Protein AF-0000000076551534 (afdb_homodimer)

Secondary structure (DSSP, 8-state):
-EEEEEEEETTTTEE-TT-EEEEEEEETTEEEEEEEEE--TTSEE---S-TTS---SEEEEEEE-HHHHHHHTT---S-S-EEEEEEE--TTSEEE--EEEETTEEEEE-B-/-EEEEEEEETTTTEE-TT-EEEEEEEETTEEEEEEEEE--TTSEE---S-TTS---SEEEEEEE-HHHHHHHTT---S-S-EEEEEEE--TTSEEE--EEEETTEEEEE-B-

pLDDT: mean 95.03, std 5.19, range [73.25, 98.88]

Organism: NCBI:txid570835

InterPro domains:
  IPR000895 Transthyretin/hydroxyisourate hydrolase [PR00189] (2-22)
  IPR000895 Transthyretin/hydroxyisourate hydrolase [PR00189] (61-90)
  IPR014306 Hydroxyisourate hydrolase [TIGR02962] (3-112)
  IPR014306 Hydroxyisourate hydrolase [cd05822] (2-112)
  IPR023416 Transthyretin/hydroxyisourate hydrolase domain [PF00576] (3-111)
  IPR023416 Transthyretin/hydroxyisourate hydrolase domain [PTHR10395] (3-112)
  IPR023418 Transthyretin, thyroxine binding site [PS00768] (6-21)
  IPR036817 Transthyretin/hydroxyisourate hydrolase domain superfamily [G3DSA:2.60.40.180] (1-112)
  IPR036817 Transthyretin/hydroxyisourate hydrolase domain superfamily [SSF49472] (3-112)

Solvent-accessible surface area (backbone atoms only — not comparable to full-atom values): 11538 Å² total; per-residue (Å²): 98,45,36,27,36,38,33,34,29,62,80,78,71,40,49,41,55,64,31,44,36,34,34,29,36,58,53,97,91,35,80,40,82,76,35,72,51,54,20,36,89,73,4,34,38,78,65,50,53,48,92,88,50,75,79,61,66,42,45,33,35,41,39,37,40,43,35,64,46,27,51,76,66,78,43,79,49,39,32,64,37,47,55,52,43,36,56,39,76,58,57,78,45,59,45,25,51,36,37,43,34,48,52,52,32,39,35,37,37,69,44,129,99,46,35,29,36,36,32,34,28,63,80,79,69,40,50,39,55,64,32,46,37,35,34,27,36,58,53,96,92,38,79,38,80,75,33,73,50,55,20,36,89,74,5,34,37,77,66,50,53,48,91,86,50,77,80,60,65,40,45,34,34,42,38,35,41,43,36,64,46,28,50,76,65,77,43,78,50,40,31,65,38,48,57,52,45,34,56,39,76,59,57,81,44,58,45,25,50,34,35,43,33,49,50,53,31,40,36,39,36,70,43,128

Structure (mmCIF, N/CA/C/O backbone):
data_AF-0000000076551534-model_v1
#
loop_
_entity.id
_entity.type
_entity.pdbx_description
1 polymer '5-hydroxyisourate hydrolase'
#
loop_
_atom_site.group_PDB
_atom_site.id
_atom_site.type_symbol
_atom_site.label_atom_id
_atom_site.label_alt_id
_atom_site.label_comp_id
_atom_site.label_asym_id
_atom_site.label_entity_id
_atom_site.label_seq_id
_atom_site.pdbx_PDB_ins_code
_atom_site.Cartn_x
_atom_site.Cartn_y
_atom_site.Cartn_z
_atom_site.occupancy
_atom_site.B_iso_or_equiv
_atom_site.auth_seq_id
_atom_site.auth_comp_id
_atom_site.auth_asym_id
_atom_site.auth_atom_id
_atom_site.pdbx_PDB_model_num
ATOM 1 N N . MET A 1 1 ? -3.496 21.953 8.273 1 78.69 1 MET A N 1
ATOM 2 C CA . MET A 1 1 ? -2.906 21.031 9.234 1 78.69 1 MET A CA 1
ATOM 3 C C . MET A 1 1 ? -3.779 19.797 9.406 1 78.69 1 MET A C 1
ATOM 5 O O . MET A 1 1 ? -5.008 19.875 9.352 1 78.69 1 MET A O 1
ATOM 9 N N . GLY A 1 2 ? -3.311 18.641 8.938 1 91.06 2 GLY A N 1
ATOM 10 C CA . GLY A 1 2 ? -4.145 17.469 9.164 1 91.06 2 GLY A CA 1
ATOM 11 C C . GLY A 1 2 ? -3.857 16.344 8.195 1 91.06 2 GLY A C 1
ATOM 12 O O . GLY A 1 2 ? -2.977 16.453 7.344 1 91.06 2 GLY A O 1
ATOM 13 N N . ILE A 1 3 ? -4.52 15.359 8.531 1 95.38 3 ILE A N 1
ATOM 14 C CA . ILE A 1 3 ? -4.461 14.188 7.668 1 95.38 3 ILE A CA 1
ATOM 15 C C . ILE A 1 3 ? -5.863 13.836 7.184 1 95.38 3 ILE A C 1
ATOM 17 O O . ILE A 1 3 ? -6.801 13.766 7.98 1 95.38 3 ILE A O 1
ATOM 21 N N . SER A 1 4 ? -5.996 13.688 5.891 1 96.38 4 SER A N 1
ATOM 22 C CA . SER A 1 4 ? -7.277 13.32 5.293 1 96.38 4 SER A CA 1
ATOM 23 C C . SER A 1 4 ? -7.09 12.289 4.184 1 96.38 4 SER A C 1
ATOM 25 O O . SER A 1 4 ? -5.969 12.055 3.729 1 96.38 4 SER A O 1
ATOM 27 N N . THR A 1 5 ? -8.188 11.641 3.855 1 98.12 5 THR A N 1
ATOM 28 C CA . THR A 1 5 ? -8.156 10.695 2.746 1 98.12 5 THR A CA 1
ATOM 29 C C . THR A 1 5 ? -9.477 10.703 1.99 1 98.12 5 THR A C 1
ATOM 31 O O . THR A 1 5 ? -10.477 11.234 2.48 1 98.12 5 THR A O 1
ATOM 34 N N . HIS A 1 6 ? -9.352 10.234 0.798 1 97.94 6 HIS A N 1
ATOM 35 C CA . HIS A 1 6 ? -10.469 10.016 -0.118 1 97.94 6 HIS A CA 1
ATOM 36 C C . HIS A 1 6 ? -10.289 8.711 -0.891 1 97.94 6 HIS A C 1
ATOM 38 O O . HIS A 1 6 ? -9.211 8.438 -1.417 1 97.94 6 HIS A O 1
ATOM 44 N N . ILE A 1 7 ? -11.398 7.902 -0.84 1 98.69 7 ILE A N 1
ATOM 45 C CA . ILE A 1 7 ? -11.352 6.668 -1.617 1 98.69 7 ILE A CA 1
ATOM 46 C C . ILE A 1 7 ? -12.297 6.773 -2.811 1 98.69 7 ILE A C 1
ATOM 48 O O . ILE A 1 7 ? -13.5 7 -2.639 1 98.69 7 ILE A O 1
ATOM 52 N N . LEU A 1 8 ? -11.82 6.699 -3.965 1 98.62 8 LEU A N 1
ATOM 53 C CA . LEU A 1 8 ? -12.594 6.602 -5.195 1 98.62 8 LEU A CA 1
ATOM 54 C C . LEU A 1 8 ? -12.516 5.195 -5.777 1 98.62 8 LEU A C 1
ATOM 56 O O . LEU A 1 8 ? -11.422 4.672 -5.996 1 98.62 8 LEU A O 1
ATOM 60 N N . ASP A 1 9 ? -13.648 4.559 -5.965 1 97.88 9 ASP A N 1
ATOM 61 C CA . ASP A 1 9 ? -13.703 3.322 -6.742 1 97.88 9 ASP A CA 1
ATOM 62 C C . ASP A 1 9 ? -13.719 3.617 -8.242 1 97.88 9 ASP A C 1
ATOM 64 O O . ASP A 1 9 ? -14.766 3.967 -8.797 1 97.88 9 ASP A O 1
ATOM 68 N N . THR A 1 10 ? -12.648 3.414 -8.836 1 96.94 10 THR A N 1
ATOM 69 C CA . THR A 1 10 ? -12.508 3.842 -10.219 1 96.94 10 THR A CA 1
ATOM 70 C C . THR A 1 10 ? -13.148 2.836 -11.164 1 96.94 10 THR A C 1
ATOM 72 O O . THR A 1 10 ? -13.375 3.139 -12.344 1 96.94 10 THR A O 1
ATOM 75 N N . THR A 1 11 ? -13.461 1.627 -10.688 1 94.62 11 THR A N 1
ATOM 76 C CA . THR A 1 11 ? -14.188 0.652 -11.5 1 94.62 11 THR A CA 1
ATOM 77 C C . THR A 1 11 ? -15.562 1.185 -11.883 1 94.62 11 THR A C 1
ATOM 79 O O . THR A 1 11 ? -16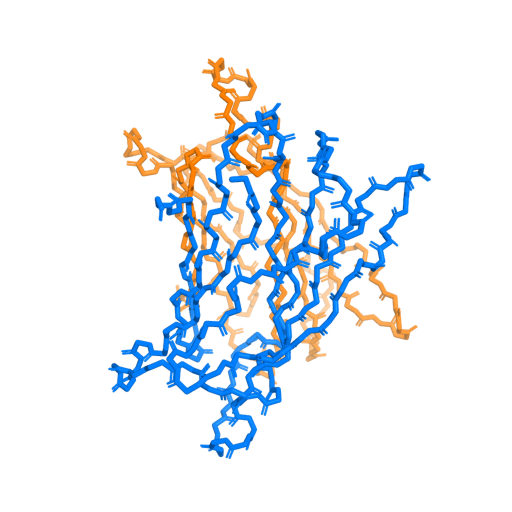 1.027 -13.023 1 94.62 11 THR A O 1
ATOM 82 N N . ILE A 1 12 ? -16.172 1.82 -10.992 1 94.56 12 ILE A N 1
ATOM 83 C CA . ILE A 1 12 ? -17.531 2.301 -11.234 1 94.56 12 ILE A CA 1
ATOM 84 C C . ILE A 1 12 ? -17.531 3.826 -11.32 1 94.56 12 ILE A C 1
ATOM 86 O O . ILE A 1 12 ? -18.562 4.438 -11.578 1 94.56 12 ILE A O 1
ATOM 90 N N . GLY A 1 13 ? -16.453 4.48 -11.102 1 96.19 13 GLY A N 1
ATOM 91 C CA . GLY A 1 13 ? -16.312 5.926 -11.195 1 96.19 13 GLY A CA 1
ATOM 92 C C . GLY A 1 13 ? -17.031 6.664 -10.086 1 96.19 13 GLY A C 1
ATOM 93 O O . GLY A 1 13 ? -17.578 7.75 -10.305 1 96.19 13 GLY A O 1
ATOM 94 N N . ARG A 1 14 ? -17.109 6.074 -8.938 1 97.69 14 ARG A N 1
ATOM 95 C CA . ARG A 1 14 ? -17.828 6.672 -7.816 1 97.69 14 ARG A CA 1
ATOM 96 C C . ARG A 1 14 ? -17.016 6.605 -6.535 1 97.69 14 ARG A C 1
ATOM 98 O O . ARG A 1 14 ? -16.141 5.746 -6.391 1 97.69 14 ARG A O 1
ATOM 105 N N . PRO A 1 15 ? -17.297 7.547 -5.508 1 98.06 15 PRO A N 1
ATOM 106 C CA . PRO A 1 15 ? -16.656 7.434 -4.199 1 98.06 15 PRO A CA 1
ATOM 107 C C . PRO A 1 15 ? -16.969 6.117 -3.492 1 98.06 15 PRO A C 1
ATOM 109 O O . PRO A 1 15 ? -18.078 5.586 -3.639 1 98.06 15 PRO A O 1
ATOM 112 N N . ALA A 1 16 ? -16.031 5.539 -2.871 1 98.12 16 ALA A N 1
ATOM 113 C CA . ALA A 1 16 ? -16.281 4.379 -2.02 1 98.12 16 ALA A CA 1
ATOM 114 C C . ALA A 1 16 ? -16.828 4.805 -0.661 1 98.12 16 ALA A C 1
ATOM 116 O O . ALA A 1 16 ? -16.078 5.254 0.207 1 98.12 16 ALA A O 1
ATOM 117 N N . THR A 1 17 ? -18.078 4.621 -0.451 1 97.12 17 THR A N 1
ATOM 118 C CA . THR A 1 17 ? -18.766 4.996 0.776 1 97.12 17 THR A CA 1
ATOM 119 C C . THR A 1 17 ? -18.766 3.84 1.772 1 97.12 17 THR A C 1
ATOM 121 O O . THR A 1 17 ? -18.938 2.682 1.388 1 97.12 17 THR A O 1
ATOM 124 N N . GLY A 1 18 ? -18.531 4.129 3.008 1 97 18 GLY A N 1
ATOM 125 C CA . GLY A 1 18 ? -18.734 3.137 4.055 1 97 18 GLY A CA 1
ATOM 126 C C . GLY A 1 18 ? -17.516 2.287 4.316 1 97 18 GLY A C 1
ATOM 127 O O . GLY A 1 18 ? -17.609 1.208 4.902 1 97 18 GLY A O 1
ATOM 128 N N . VAL A 1 19 ? -16.391 2.713 3.85 1 98.25 19 VAL A N 1
ATOM 129 C CA . VAL A 1 19 ? -15.156 1.99 4.117 1 98.25 19 VAL A CA 1
ATOM 130 C C . VAL A 1 19 ? -14.625 2.373 5.492 1 98.25 19 VAL A C 1
ATOM 132 O O . VAL A 1 19 ? -14.445 3.557 5.793 1 98.25 19 VAL A O 1
ATOM 135 N N . SER A 1 20 ? -14.359 1.405 6.363 1 98.31 20 SER A N 1
ATOM 136 C CA . SER A 1 20 ? -13.711 1.668 7.645 1 98.31 20 SER A CA 1
ATOM 137 C C . SER A 1 20 ? -12.25 2.057 7.445 1 98.31 20 SER A C 1
ATOM 139 O O . SER A 1 20 ? -11.508 1.378 6.73 1 98.31 20 SER A O 1
ATOM 141 N N . VAL A 1 21 ? -11.828 3.15 8.07 1 98.56 21 VAL A N 1
ATOM 142 C CA . VAL A 1 21 ? -10.484 3.707 7.949 1 98.56 21 VAL A CA 1
ATOM 143 C C . VAL A 1 21 ? -9.906 3.955 9.344 1 98.56 21 VAL A C 1
ATOM 145 O O . VAL A 1 21 ? -10.562 4.559 10.195 1 98.56 21 VAL A O 1
ATOM 148 N N . THR A 1 22 ? -8.695 3.455 9.609 1 98.31 22 THR A N 1
ATOM 149 C CA . THR A 1 22 ? -8.016 3.67 10.883 1 98.31 22 THR A CA 1
ATOM 150 C C . THR A 1 22 ? -6.68 4.375 10.672 1 98.31 22 THR A C 1
ATOM 152 O O . THR A 1 22 ? -5.875 3.959 9.836 1 98.31 22 THR A O 1
ATOM 155 N N . LEU A 1 23 ? -6.469 5.457 11.367 1 97.5 23 LEU A N 1
ATOM 156 C CA . LEU A 1 23 ? -5.176 6.133 11.422 1 97.5 23 LEU A CA 1
ATOM 157 C C . LEU A 1 23 ? -4.379 5.695 12.641 1 97.5 23 LEU A C 1
ATOM 159 O O . LEU A 1 23 ? -4.914 5.637 13.75 1 97.5 23 LEU A O 1
ATOM 163 N N . SER A 1 24 ? -3.143 5.328 12.375 1 97.25 24 SER A N 1
ATOM 164 C CA . SER A 1 24 ? -2.227 4.984 13.461 1 97.25 24 SER A CA 1
ATOM 165 C C . SER A 1 24 ? -0.919 5.762 13.352 1 97.25 24 SER A C 1
ATOM 167 O O . SER A 1 24 ? -0.588 6.277 12.281 1 97.25 24 SER A O 1
ATOM 169 N N . ARG A 1 25 ? -0.264 5.848 14.477 1 96.31 25 ARG A N 1
ATOM 170 C CA . ARG A 1 25 ? 1.056 6.469 14.523 1 96.31 25 ARG A CA 1
ATOM 171 C C . ARG A 1 25 ? 2.068 5.547 15.195 1 96.31 25 ARG A C 1
ATOM 173 O O . ARG A 1 25 ? 1.75 4.875 16.172 1 96.31 25 ARG A O 1
ATOM 180 N N . MET A 1 26 ? 3.242 5.547 14.586 1 96.88 26 MET A N 1
ATOM 181 C CA . MET A 1 26 ? 4.336 4.777 15.18 1 96.88 26 MET A CA 1
ATOM 182 C C . MET A 1 26 ? 4.938 5.512 16.375 1 96.88 26 MET A C 1
ATOM 184 O O . MET A 1 26 ? 5.281 6.691 16.266 1 96.88 26 MET A O 1
ATOM 188 N N . SER A 1 27 ? 4.992 4.875 17.516 1 92.62 27 SER A N 1
ATOM 189 C CA . SER A 1 27 ? 5.641 5.387 18.719 1 92.62 27 SER A CA 1
ATOM 190 C C . SER A 1 27 ? 6.312 4.266 19.5 1 92.62 27 SER A C 1
ATOM 192 O O . SER A 1 27 ? 5.699 3.229 19.766 1 92.62 27 SER A O 1
ATOM 194 N N . ASP A 1 28 ? 7.602 4.438 19.812 1 93.62 28 ASP A N 1
ATOM 195 C CA . ASP A 1 28 ? 8.383 3.49 20.609 1 93.62 28 ASP A CA 1
ATOM 196 C C . ASP A 1 28 ? 8.328 2.092 20 1 93.62 28 ASP A C 1
ATOM 198 O O . ASP A 1 28 ? 8.031 1.116 20.688 1 93.62 28 ASP A O 1
ATOM 202 N N . GLY A 1 29 ? 8.312 2.006 18.75 1 93.25 29 GLY A N 1
ATOM 203 C CA . GLY A 1 29 ? 8.438 0.741 18.047 1 93.25 29 GLY A CA 1
ATOM 204 C C . GLY A 1 29 ? 7.113 0.033 17.844 1 93.25 29 GLY A C 1
ATOM 205 O O . GLY A 1 29 ? 7.078 -1.117 17.391 1 93.25 29 GLY A O 1
ATOM 206 N N . ALA A 1 30 ? 6.035 0.747 18.172 1 96.69 30 ALA A N 1
ATOM 207 C CA . ALA A 1 30 ? 4.719 0.123 18.047 1 96.69 30 ALA A CA 1
ATOM 208 C C . ALA A 1 30 ? 3.721 1.079 17.406 1 96.69 30 ALA A C 1
ATOM 210 O O . ALA A 1 30 ? 3.848 2.299 17.531 1 96.69 30 ALA A O 1
ATOM 211 N N . TRP A 1 31 ? 2.869 0.452 16.625 1 97.5 31 TRP A N 1
ATOM 212 C CA . TRP A 1 31 ? 1.771 1.229 16.062 1 97.5 31 TRP A CA 1
ATOM 213 C C . TRP A 1 31 ? 0.695 1.496 17.109 1 97.5 31 TRP A C 1
ATOM 215 O O . TRP A 1 31 ? 0.259 0.579 17.812 1 97.5 31 TRP A O 1
ATOM 225 N N . HIS A 1 32 ? 0.292 2.764 17.203 1 95.5 32 HIS A N 1
ATOM 226 C CA . HIS A 1 32 ? -0.794 3.17 18.078 1 95.5 32 HIS A CA 1
ATOM 227 C C . HIS A 1 32 ? -1.949 3.779 17.297 1 95.5 32 HIS A C 1
ATOM 229 O O . HIS A 1 32 ? -1.767 4.77 16.578 1 95.5 32 HIS A O 1
ATOM 235 N N . SER A 1 33 ? -3.127 3.174 17.531 1 95.94 33 SER A N 1
ATOM 236 C CA . SER A 1 33 ? -4.305 3.691 16.844 1 95.94 33 SER A CA 1
ATOM 237 C C . SER A 1 33 ? -4.715 5.051 17.391 1 95.94 33 SER A C 1
ATOM 239 O O . SER A 1 33 ? -4.77 5.242 18.609 1 95.94 33 SER A O 1
ATOM 241 N N . ILE A 1 34 ? -4.941 6.004 16.531 1 94.31 34 ILE A N 1
ATOM 242 C CA . ILE A 1 34 ? -5.32 7.363 16.906 1 94.31 34 ILE A CA 1
ATOM 243 C C . ILE A 1 34 ? -6.824 7.551 16.703 1 94.31 34 ILE A C 1
ATOM 245 O O . ILE A 1 34 ? -7.5 8.133 17.562 1 94.31 34 ILE A O 1
ATOM 249 N N . ALA A 1 35 ? -7.336 7.109 15.578 1 94.12 35 ALA A N 1
ATOM 250 C CA . ALA A 1 35 ? -8.742 7.305 15.234 1 94.12 35 ALA A CA 1
ATOM 251 C C . ALA A 1 35 ? -9.211 6.258 14.234 1 94.12 35 ALA A C 1
ATOM 253 O O . ALA A 1 35 ? -8.422 5.762 13.422 1 94.12 35 ALA A O 1
ATOM 254 N N . THR A 1 36 ? -10.406 5.879 14.336 1 96.81 36 THR A N 1
ATOM 255 C CA . THR A 1 36 ? -11.109 5.07 13.352 1 96.81 36 THR A CA 1
ATOM 256 C C . THR A 1 36 ? -12.391 5.754 12.906 1 96.81 36 THR A C 1
ATOM 258 O O . THR A 1 36 ? -13.148 6.266 13.734 1 96.81 36 THR A O 1
ATOM 261 N N . THR A 1 37 ? -12.555 5.844 11.648 1 96.81 37 THR A N 1
ATOM 262 C CA . THR A 1 37 ? -13.758 6.438 11.094 1 96.81 37 THR A CA 1
ATOM 263 C C . THR A 1 37 ? -14.219 5.68 9.852 1 96.81 37 THR A C 1
ATOM 265 O O . THR A 1 37 ? -13.766 4.559 9.602 1 96.81 37 THR A O 1
ATOM 268 N N . VAL A 1 38 ? -15.266 6.219 9.148 1 97.62 38 VAL A N 1
ATOM 269 C CA . VAL A 1 38 ? -15.828 5.625 7.941 1 97.62 38 VAL A CA 1
ATOM 270 C C . VAL A 1 38 ? -15.977 6.695 6.859 1 97.62 38 VAL A C 1
ATOM 272 O O . VAL A 1 38 ? -16.312 7.84 7.156 1 97.62 38 VAL A O 1
ATOM 275 N N . THR A 1 39 ? -15.656 6.27 5.617 1 98.19 39 THR A N 1
ATOM 276 C CA . THR A 1 39 ? -15.812 7.242 4.543 1 98.19 39 THR A CA 1
ATOM 277 C C . THR A 1 39 ? -17.281 7.66 4.395 1 98.19 39 THR A C 1
ATOM 279 O O . THR A 1 39 ? -18.172 6.832 4.527 1 98.19 39 THR A O 1
ATOM 282 N N . ASP A 1 40 ? -17.484 8.93 4.121 1 98.12 40 ASP A N 1
ATOM 283 C CA . ASP A 1 40 ? -18.828 9.453 3.951 1 98.12 40 ASP A CA 1
ATOM 284 C C . ASP A 1 40 ? -19.328 9.234 2.525 1 98.12 40 ASP A C 1
ATOM 286 O O . ASP A 1 40 ? -18.766 8.438 1.78 1 98.12 40 ASP A O 1
ATOM 290 N N . SER A 1 41 ? -20.438 9.898 2.16 1 97.56 41 SER A N 1
ATOM 291 C CA . SER A 1 41 ? -21.078 9.68 0.865 1 97.56 41 SER A CA 1
ATOM 292 C C . SER A 1 41 ? -20.172 10.156 -0.275 1 97.56 41 SER A C 1
ATOM 294 O O . SER A 1 41 ? -20.391 9.781 -1.431 1 97.56 41 SER A O 1
ATOM 296 N N . ASP A 1 42 ? -19.172 11.008 0.04 1 97.75 42 ASP A N 1
ATOM 297 C CA . ASP A 1 42 ? -18.203 11.461 -0.95 1 97.75 42 ASP A CA 1
ATOM 298 C C . ASP A 1 42 ? -16.938 10.609 -0.906 1 97.75 42 ASP A C 1
ATOM 300 O O . ASP A 1 42 ? -15.93 10.953 -1.52 1 97.75 42 ASP A O 1
ATOM 304 N N . GLY A 1 43 ? -16.969 9.555 -0.149 1 98.12 43 GLY A N 1
ATOM 305 C CA . GLY A 1 43 ? -15.805 8.695 -0.015 1 98.12 43 GLY A CA 1
ATOM 306 C C . GLY A 1 43 ? -14.688 9.32 0.802 1 98.12 43 GLY A C 1
ATOM 307 O O . GLY A 1 43 ? -13.516 8.961 0.647 1 98.12 43 GLY A O 1
ATOM 308 N N . ARG A 1 44 ? -15.055 10.289 1.687 1 98.12 44 ARG A N 1
ATOM 309 C CA . ARG A 1 44 ? -14.023 11.086 2.35 1 98.12 44 ARG A CA 1
ATOM 310 C C . ARG A 1 44 ? -14.008 10.812 3.85 1 98.12 44 ARG A C 1
ATOM 312 O O . ARG A 1 44 ? -15.047 10.523 4.445 1 98.12 44 ARG A O 1
ATOM 319 N N . CYS A 1 45 ? -12.812 10.781 4.391 1 96.5 45 CYS A N 1
ATOM 320 C CA . CYS A 1 45 ? -12.523 11.047 5.793 1 96.5 45 CYS A CA 1
ATOM 321 C C . CYS A 1 45 ? -11.773 12.367 5.953 1 96.5 45 CYS A C 1
ATOM 323 O O . CYS A 1 45 ? -10.57 12.43 5.707 1 96.5 45 CYS A O 1
ATOM 325 N N . LYS A 1 46 ? -12.406 13.352 6.348 1 91.44 46 LYS A N 1
ATOM 326 C CA . LYS A 1 46 ? -11.906 14.727 6.289 1 91.44 46 LYS A CA 1
ATOM 327 C C . LYS A 1 46 ? -10.891 14.992 7.391 1 91.44 46 LYS A C 1
ATOM 329 O O . LYS A 1 46 ? -9.961 15.789 7.207 1 91.44 46 LYS A O 1
ATOM 334 N N . ASP A 1 47 ? -11.109 14.547 8.492 1 88.19 47 ASP A N 1
ATOM 335 C CA . ASP A 1 47 ? -10.188 14.781 9.602 1 88.19 47 ASP A CA 1
ATOM 336 C C . ASP A 1 47 ? -9.898 13.484 10.359 1 88.19 47 ASP A C 1
ATOM 338 O O . ASP A 1 47 ? -10.625 13.117 11.281 1 88.19 47 ASP A O 1
ATOM 342 N N . LEU A 1 48 ? -8.719 12.953 9.961 1 93.69 48 LEU A N 1
ATOM 343 C CA . LEU A 1 48 ? -8.359 11.703 10.625 1 93.69 48 LEU A CA 1
ATOM 344 C C . LEU A 1 48 ? -7.641 11.969 11.938 1 93.69 48 LEU A C 1
ATOM 346 O O . LEU A 1 48 ? -7.664 11.133 12.852 1 93.69 48 LEU A O 1
ATOM 350 N N . LEU A 1 49 ? -7.023 13.07 11.969 1 91.19 49 LEU A N 1
ATOM 351 C CA . LEU A 1 49 ? -6.438 13.477 13.242 1 91.19 49 LEU A CA 1
ATOM 352 C C . LEU A 1 49 ? -7.461 14.195 14.109 1 91.19 49 LEU A C 1
ATOM 354 O O . LEU A 1 49 ? -8.023 15.211 13.703 1 91.19 49 LEU A O 1
ATOM 358 N N . PRO A 1 50 ? -7.688 13.68 15.266 1 84.25 50 PRO A N 1
ATOM 359 C CA . PRO A 1 50 ? -8.602 14.406 16.156 1 84.25 50 PRO A CA 1
ATOM 360 C C . PRO A 1 50 ? -8.031 15.742 16.625 1 84.25 50 PRO A C 1
ATOM 362 O O . PRO A 1 50 ? -6.812 15.898 16.719 1 84.25 50 PRO A O 1
ATOM 365 N N . PRO A 1 51 ? -9 16.672 16.859 1 79 51 PRO A N 1
ATOM 366 C CA . PRO A 1 51 ? -8.555 17.969 17.359 1 79 51 PRO A CA 1
ATOM 367 C C . PRO A 1 51 ? -7.715 17.859 18.625 1 79 51 PRO A C 1
ATOM 369 O O . PRO A 1 51 ? -6.898 18.75 18.906 1 79 51 PRO A O 1
ATOM 372 N N . THR A 1 52 ? -7.898 16.844 19.344 1 78.5 52 THR A N 1
ATOM 373 C CA . THR A 1 52 ? -7.219 16.672 20.625 1 78.5 52 THR A CA 1
ATOM 374 C C . THR A 1 52 ? -5.809 16.125 20.406 1 78.5 52 THR A C 1
ATOM 376 O O . THR A 1 52 ? -4.984 16.156 21.328 1 78.5 52 THR A O 1
ATOM 379 N N . GLU A 1 53 ? -5.602 15.664 19.234 1 76.75 53 GLU A N 1
ATOM 380 C CA . GLU A 1 53 ? -4.285 15.109 18.938 1 76.75 53 GLU A CA 1
ATOM 381 C C . GLU A 1 53 ? -3.469 16.062 18.062 1 76.75 53 GLU A C 1
ATOM 383 O O . GLU A 1 53 ? -3.85 16.344 16.938 1 76.75 53 GLU A O 1
ATOM 388 N N . PRO A 1 54 ? -2.379 16.594 18.672 1 73.25 54 PRO A N 1
ATOM 389 C CA . PRO A 1 54 ? -1.546 17.484 17.844 1 73.25 54 PRO A CA 1
ATOM 390 C C . PRO A 1 54 ? -0.765 16.734 16.781 1 73.25 54 PRO A C 1
ATOM 392 O O . PRO A 1 54 ? -0.343 15.594 17 1 73.25 54 PRO A O 1
ATOM 395 N N . PRO A 1 55 ? -0.766 17.438 15.609 1 75.31 55 PRO A N 1
ATOM 396 C CA . PRO A 1 55 ? 0.091 16.828 14.586 1 75.31 55 PRO A CA 1
ATOM 397 C C . PRO A 1 55 ? 1.547 16.719 15.023 1 75.31 55 PRO A C 1
ATOM 399 O O . PRO A 1 55 ? 2.072 17.625 15.68 1 75.31 55 PRO A O 1
ATOM 402 N N . HIS A 1 56 ? 2.143 15.633 14.992 1 89.31 56 HIS A N 1
ATOM 403 C CA . HIS A 1 56 ? 3.551 15.375 15.273 1 89.31 56 HIS A CA 1
ATOM 404 C C . HIS A 1 56 ? 4.254 14.797 14.055 1 89.31 56 HIS A C 1
ATOM 406 O O . HIS A 1 56 ? 3.639 14.086 13.258 1 89.31 56 HIS A O 1
ATOM 412 N N . SER A 1 57 ? 5.461 15.32 14.031 1 94.75 57 SER A N 1
ATOM 413 C CA . SER A 1 57 ? 6.277 14.648 13.031 1 94.75 57 SER A CA 1
ATOM 414 C C . SER A 1 57 ? 6.445 13.164 13.359 1 94.75 57 SER A C 1
ATOM 416 O O . SER A 1 57 ? 6.492 12.789 14.531 1 94.75 57 SER A O 1
ATOM 418 N N . GLY A 1 58 ? 6.477 12.344 12.328 1 95.56 58 GLY A N 1
ATOM 419 C CA . GLY A 1 58 ? 6.637 10.914 12.547 1 95.56 58 GLY A CA 1
ATOM 420 C C . GLY A 1 58 ? 6.027 10.07 11.438 1 95.56 58 GLY A C 1
ATOM 421 O O . GLY A 1 58 ? 5.727 10.578 10.359 1 95.56 58 GLY A O 1
ATOM 422 N N . THR A 1 59 ? 5.977 8.797 11.75 1 97.19 59 THR A N 1
ATOM 423 C CA . THR A 1 59 ? 5.469 7.836 10.781 1 97.19 59 THR A CA 1
ATOM 424 C C . THR A 1 59 ? 4.02 7.473 11.086 1 97.19 59 THR A C 1
ATOM 426 O O . THR A 1 59 ? 3.682 7.145 12.227 1 97.19 59 THR A O 1
ATOM 429 N N . TYR A 1 60 ? 3.199 7.613 10.055 1 97.19 60 TYR A N 1
ATOM 430 C CA . TYR A 1 60 ? 1.774 7.32 10.164 1 97.19 60 TYR A CA 1
ATOM 431 C C . TYR A 1 60 ? 1.377 6.184 9.227 1 97.19 60 TYR A C 1
ATOM 433 O O . TYR A 1 60 ? 2.102 5.867 8.281 1 97.19 60 TYR A O 1
ATOM 441 N N . ARG A 1 61 ? 0.229 5.547 9.547 1 98.56 61 ARG A N 1
ATOM 442 C CA . ARG A 1 61 ? -0.356 4.488 8.727 1 98.56 61 ARG A CA 1
ATOM 443 C C . ARG A 1 61 ? -1.867 4.656 8.617 1 98.56 61 ARG A C 1
ATOM 445 O O . ARG A 1 61 ? -2.555 4.84 9.625 1 98.56 61 ARG A O 1
ATOM 452 N N . ILE A 1 62 ? -2.338 4.703 7.41 1 98.62 62 ILE A N 1
ATOM 453 C CA . ILE A 1 62 ? -3.777 4.598 7.195 1 98.62 62 ILE A CA 1
ATOM 454 C C . ILE A 1 62 ? -4.137 3.176 6.773 1 98.62 62 ILE A C 1
ATOM 456 O O . ILE A 1 62 ? -3.572 2.646 5.812 1 98.62 62 ILE A O 1
ATOM 460 N N . HIS A 1 63 ? -5.023 2.545 7.508 1 98.75 63 HIS A N 1
ATOM 461 C CA . HIS A 1 63 ? -5.555 1.221 7.207 1 98.75 63 HIS A CA 1
ATOM 462 C C . HIS A 1 63 ? -6.945 1.312 6.594 1 98.75 63 HIS A C 1
ATOM 464 O O . HIS A 1 63 ? -7.844 1.932 7.172 1 98.75 63 HIS A O 1
ATOM 470 N N . PHE A 1 64 ? -7.125 0.729 5.41 1 98.75 64 PHE A N 1
ATOM 471 C CA . PHE A 1 64 ? -8.406 0.689 4.719 1 98.75 64 PHE A CA 1
ATOM 472 C C . PHE A 1 64 ? -8.977 -0.726 4.711 1 98.75 64 PHE A C 1
ATOM 474 O O . PHE A 1 64 ? -8.367 -1.642 4.152 1 98.75 64 PHE A O 1
ATOM 481 N N . GLU A 1 65 ? -10.164 -0.913 5.242 1 98.25 65 GLU A N 1
ATOM 482 C CA . GLU A 1 65 ? -10.828 -2.211 5.207 1 98.25 65 GLU A CA 1
ATOM 483 C C . GLU A 1 65 ? -11.508 -2.451 3.863 1 98.25 65 GLU A C 1
ATOM 485 O O . GLU A 1 65 ? -12.734 -2.424 3.768 1 98.25 65 GLU A O 1
ATOM 490 N N . THR A 1 66 ? -10.766 -2.857 2.922 1 97.69 66 THR A N 1
ATOM 491 C CA . THR A 1 66 ? -11.266 -2.951 1.555 1 97.69 66 THR A CA 1
ATOM 492 C C . THR A 1 66 ? -12.094 -4.219 1.368 1 97.69 66 THR A C 1
ATOM 494 O O . THR A 1 66 ? -13.016 -4.246 0.553 1 97.69 66 THR A O 1
ATOM 497 N N . SER A 1 67 ? -11.719 -5.277 2.082 1 96.44 67 SER A N 1
ATOM 498 C CA . SER A 1 67 ? -12.461 -6.523 1.927 1 96.44 67 SER A CA 1
ATOM 499 C C . SER A 1 67 ? -13.93 -6.352 2.297 1 96.44 67 SER A C 1
ATOM 501 O O . SER A 1 67 ? -14.812 -6.8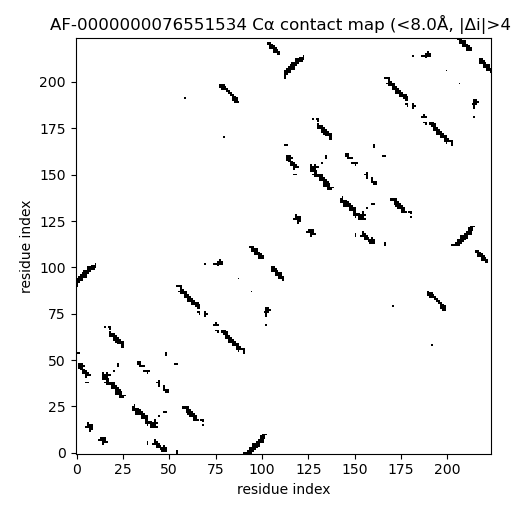48 1.599 1 96.44 67 SER A O 1
ATOM 503 N N . THR A 1 68 ? -14.164 -5.672 3.396 1 95.75 68 THR A N 1
ATOM 504 C CA . THR A 1 68 ? -15.531 -5.422 3.834 1 95.75 68 THR A CA 1
ATOM 505 C C . THR A 1 68 ? -16.312 -4.641 2.777 1 95.75 68 THR A C 1
ATOM 507 O O . THR A 1 68 ? -17.469 -4.953 2.488 1 95.75 68 THR A O 1
ATOM 510 N N . TYR A 1 69 ? -15.672 -3.664 2.133 1 96.31 69 TYR A N 1
ATOM 511 C CA . TYR A 1 69 ? -16.281 -2.848 1.089 1 96.31 69 TYR A CA 1
ATOM 512 C C . TYR A 1 69 ? -16.688 -3.699 -0.108 1 96.31 69 TYR A C 1
ATOM 514 O O . TYR A 1 69 ? -17.828 -3.631 -0.573 1 96.31 69 TYR A O 1
ATOM 522 N N . TYR A 1 70 ? -15.836 -4.523 -0.574 1 95.38 70 TYR A N 1
ATOM 523 C CA . TYR A 1 70 ? -16.125 -5.332 -1.753 1 95.38 70 TYR A CA 1
ATOM 524 C C . TYR A 1 70 ? -17.172 -6.391 -1.446 1 95.38 70 TYR A C 1
ATOM 526 O O . TYR A 1 70 ? -18.047 -6.672 -2.275 1 95.38 70 TYR A O 1
ATOM 534 N N . THR A 1 71 ? -17.094 -6.93 -0.246 1 94.31 71 THR A N 1
ATOM 535 C CA . THR A 1 71 ? -18.094 -7.914 0.151 1 94.31 71 THR A CA 1
ATOM 536 C C . THR A 1 71 ? -19.484 -7.293 0.152 1 94.31 71 THR A C 1
ATOM 538 O O . THR A 1 71 ? -20.438 -7.91 -0.318 1 94.31 71 THR A O 1
ATOM 541 N N . GLN A 1 72 ? -19.609 -6.102 0.639 1 93.19 72 GLN A N 1
ATOM 542 C CA . GLN A 1 72 ? -20.891 -5.395 0.698 1 93.19 72 GLN A CA 1
ATOM 543 C C . GLN A 1 72 ? -21.438 -5.117 -0.702 1 93.19 72 GLN A C 1
ATOM 545 O O . GLN A 1 72 ? -22.641 -4.973 -0.889 1 93.19 72 GLN A O 1
ATOM 550 N N . HIS A 1 73 ? -20.562 -5.102 -1.648 1 92.12 73 HIS A N 1
ATOM 551 C CA . HIS A 1 73 ? -20.953 -4.82 -3.023 1 92.12 73 HIS A CA 1
ATOM 552 C C . HIS A 1 73 ? -20.953 -6.094 -3.867 1 92.12 73 HIS A C 1
ATOM 554 O O . HIS A 1 73 ? -20.938 -6.023 -5.098 1 92.12 73 HIS A O 1
ATOM 560 N N . TYR A 1 74 ? -20.844 -7.246 -3.24 1 92.75 74 TYR A N 1
ATOM 561 C CA . TYR A 1 74 ? -20.922 -8.562 -3.855 1 92.75 74 TYR A CA 1
ATOM 562 C C . TYR A 1 74 ? -19.781 -8.773 -4.848 1 92.75 74 TYR A C 1
ATOM 564 O O . TYR A 1 74 ? -19.984 -9.32 -5.934 1 92.75 74 TYR A O 1
ATOM 572 N N . GLN A 1 75 ? -18.672 -8.164 -4.531 1 93.5 75 GLN A N 1
ATOM 573 C CA . GLN A 1 75 ? -17.438 -8.32 -5.289 1 93.5 75 GLN A CA 1
ATOM 574 C C . GLN A 1 75 ? -16.312 -8.859 -4.406 1 93.5 75 GLN A C 1
ATOM 576 O O . GLN A 1 75 ? -16.469 -8.984 -3.191 1 93.5 75 GLN A O 1
ATOM 581 N N . GLN A 1 76 ? -15.328 -9.328 -5.09 1 93.69 76 GLN A N 1
ATOM 582 C CA . GLN A 1 76 ? -14.117 -9.766 -4.406 1 93.69 76 GLN A CA 1
ATOM 583 C C . GLN A 1 76 ? -12.898 -8.992 -4.898 1 93.69 76 GLN A C 1
ATOM 585 O O . GLN A 1 76 ? -12.719 -8.82 -6.105 1 93.69 76 GLN A O 1
ATOM 590 N N . GLY A 1 77 ? -12.18 -8.508 -3.953 1 95.44 77 GLY A N 1
ATOM 591 C CA . GLY A 1 77 ? -10.945 -7.824 -4.289 1 95.44 77 GLY A CA 1
ATOM 592 C C . GLY A 1 77 ? -9.703 -8.625 -3.938 1 95.44 77 GLY A C 1
ATOM 593 O O . GLY A 1 77 ? -9.773 -9.57 -3.15 1 95.44 77 GLY A O 1
ATOM 594 N N . LEU A 1 78 ? -8.672 -8.266 -4.598 1 97.69 78 LEU A N 1
ATOM 595 C CA . LEU A 1 78 ? -7.391 -8.945 -4.414 1 97.69 78 LEU A CA 1
ATOM 596 C C . LEU A 1 78 ? -6.793 -8.617 -3.049 1 97.69 78 LEU A C 1
ATOM 598 O O . LEU A 1 78 ? -5.977 -9.383 -2.525 1 97.69 78 LEU A O 1
ATOM 602 N N . TYR A 1 79 ? -7.156 -7.5 -2.475 1 98.5 79 TYR A N 1
ATOM 603 C CA . TYR A 1 79 ? -6.527 -6.984 -1.263 1 98.5 79 TYR A CA 1
ATOM 604 C C . TYR A 1 79 ? -7.461 -7.125 -0.065 1 98.5 79 TYR A C 1
ATOM 606 O O . TYR A 1 79 ? -8.484 -6.441 0.014 1 98.5 79 TYR A O 1
ATOM 614 N N . PRO A 1 80 ? -7.105 -7.934 0.912 1 98.12 80 PRO A N 1
ATOM 615 C CA . PRO A 1 80 ? -7.965 -8.062 2.092 1 98.12 80 PRO A CA 1
ATOM 616 C C . PRO A 1 80 ? -8.055 -6.766 2.896 1 98.12 80 PRO A C 1
ATOM 618 O O . PRO A 1 80 ? -9.055 -6.531 3.584 1 98.12 80 PRO A O 1
ATOM 621 N N . TYR A 1 81 ? -7.012 -5.984 2.855 1 98.69 81 TYR A N 1
ATOM 622 C CA . TYR A 1 81 ? -6.914 -4.609 3.322 1 98.69 81 TYR A CA 1
ATOM 623 C C . TYR A 1 81 ? -5.758 -3.883 2.641 1 98.69 81 TYR A C 1
ATOM 625 O O . TYR A 1 81 ? -4.934 -4.508 1.969 1 98.69 81 TYR A O 1
ATOM 633 N N . ILE A 1 82 ? -5.801 -2.572 2.748 1 98.88 82 ILE A N 1
ATOM 634 C CA . ILE A 1 82 ? -4.703 -1.759 2.232 1 98.88 82 ILE A CA 1
ATOM 635 C C . ILE A 1 82 ? -4.172 -0.849 3.338 1 98.88 82 ILE A C 1
ATOM 637 O O . ILE A 1 82 ? -4.949 -0.258 4.09 1 98.88 82 ILE A O 1
ATOM 641 N N . GLU A 1 83 ? -2.898 -0.806 3.486 1 98.88 83 GLU A N 1
ATOM 642 C CA . GLU A 1 83 ? -2.254 0.11 4.422 1 98.88 83 GLU A CA 1
ATOM 643 C C . GLU A 1 83 ? -1.249 1.011 3.711 1 98.88 83 GLU A C 1
ATOM 645 O O . GLU A 1 83 ? -0.406 0.53 2.951 1 98.88 83 GLU A O 1
ATOM 650 N N . ILE A 1 84 ? -1.414 2.246 3.938 1 98.88 84 ILE A N 1
ATOM 651 C CA . ILE A 1 84 ? -0.465 3.225 3.42 1 98.88 84 ILE A CA 1
ATOM 652 C C . ILE A 1 84 ? 0.335 3.828 4.57 1 98.88 84 ILE A C 1
ATOM 654 O O . ILE A 1 84 ? -0.227 4.504 5.438 1 98.88 84 ILE A O 1
ATOM 658 N N . VAL A 1 85 ? 1.624 3.576 4.605 1 98.81 85 VAL A N 1
ATOM 659 C CA . VAL A 1 85 ? 2.537 4.125 5.605 1 98.81 85 VAL A CA 1
ATOM 660 C C . VAL A 1 85 ? 3.277 5.328 5.023 1 98.81 85 VAL A C 1
ATOM 662 O O . VAL A 1 85 ? 3.797 5.262 3.906 1 98.81 85 VAL A O 1
ATOM 665 N N . PHE A 1 86 ? 3.299 6.453 5.719 1 98.06 86 PHE A N 1
ATOM 666 C CA . PHE A 1 86 ? 3.92 7.664 5.195 1 98.06 86 PHE A CA 1
ATOM 667 C C . PHE A 1 86 ? 4.52 8.5 6.324 1 98.06 86 PHE A C 1
ATOM 669 O O . PHE A 1 86 ? 4.164 8.312 7.488 1 98.06 86 PHE A O 1
ATOM 676 N N . GLU A 1 87 ? 5.367 9.391 5.934 1 97.06 87 GLU A N 1
ATOM 677 C CA . GLU A 1 87 ? 6.062 10.234 6.902 1 97.06 87 GLU A CA 1
ATOM 678 C C . GLU A 1 87 ? 5.488 11.648 6.91 1 97.06 87 GLU A C 1
ATOM 680 O O . GLU A 1 87 ? 5.293 12.25 5.852 1 97.06 87 GLU A O 1
ATOM 685 N N . VAL A 1 88 ? 5.199 12.078 8.102 1 95.56 88 VAL A N 1
ATOM 686 C CA . VAL A 1 88 ? 4.906 13.492 8.312 1 95.56 88 VAL A CA 1
ATOM 687 C C . VAL A 1 88 ? 6.156 14.211 8.828 1 95.56 88 VAL A C 1
ATOM 689 O O . VAL A 1 88 ? 6.625 13.93 9.93 1 95.56 88 VAL A O 1
ATOM 692 N N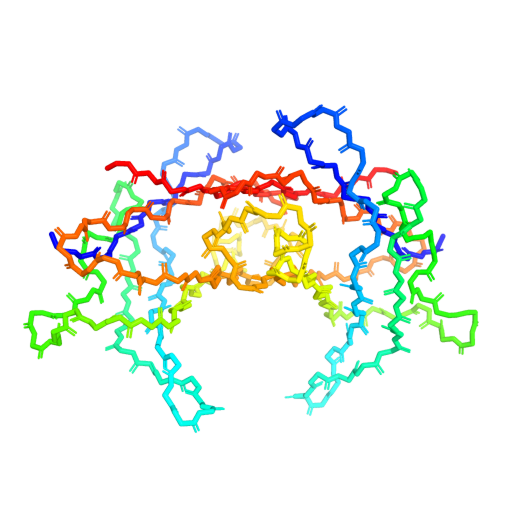 . ARG A 1 89 ? 6.625 15.133 8 1 94.31 89 ARG A N 1
ATOM 693 C CA . ARG A 1 89 ? 7.84 15.859 8.359 1 94.31 89 ARG A CA 1
ATOM 694 C C . ARG A 1 89 ? 7.535 17.328 8.664 1 94.31 89 ARG A C 1
ATOM 696 O O . ARG A 1 89 ? 8.117 17.906 9.57 1 94.31 89 ARG A O 1
ATOM 703 N N . ASN A 1 90 ? 6.664 17.859 7.863 1 93.06 90 ASN A N 1
ATOM 704 C CA . ASN A 1 90 ? 6.203 19.219 8.07 1 93.06 90 ASN A CA 1
ATOM 705 C C . ASN A 1 90 ? 4.793 19.25 8.664 1 93.06 90 ASN A C 1
ATOM 707 O O . ASN A 1 90 ? 3.814 19.016 7.953 1 93.06 90 ASN A O 1
ATOM 711 N N . THR A 1 91 ? 4.738 19.562 9.914 1 90.5 91 THR A N 1
ATOM 712 C CA . THR A 1 91 ? 3.479 19.484 10.641 1 90.5 91 THR A CA 1
ATOM 713 C C . THR A 1 91 ? 2.576 20.656 10.312 1 90.5 91 THR A C 1
ATOM 715 O O . THR A 1 91 ? 1.404 20.688 10.695 1 90.5 91 THR A O 1
ATOM 718 N N . GLU A 1 92 ? 3.115 21.578 9.594 1 89.44 92 GLU A N 1
ATOM 719 C CA . GLU A 1 92 ? 2.322 22.75 9.227 1 89.44 92 GLU A CA 1
ATOM 720 C C . GLU A 1 92 ? 1.579 22.516 7.91 1 89.44 92 GLU A C 1
ATOM 722 O O . GLU A 1 92 ? 0.757 23.344 7.504 1 89.44 92 GLU A O 1
ATOM 727 N N . GLN A 1 93 ? 1.838 21.422 7.324 1 90.69 93 GLN A N 1
ATOM 728 C CA . GLN A 1 93 ? 1.201 21.109 6.047 1 90.69 93 GLN A CA 1
ATOM 729 C C . GLN A 1 93 ? 0.076 20.094 6.227 1 90.69 93 GLN A C 1
ATOM 731 O O . GLN A 1 93 ? 0.092 19.297 7.172 1 90.69 93 GLN A O 1
ATOM 736 N N . HIS A 1 94 ? -0.906 20.219 5.352 1 93 94 HIS A N 1
ATOM 737 C CA . HIS A 1 94 ? -1.948 19.203 5.27 1 93 94 HIS A CA 1
ATOM 738 C C . HIS A 1 94 ? -1.491 18.016 4.434 1 93 94 HIS A C 1
ATOM 740 O O . HIS A 1 94 ? -0.868 18.188 3.383 1 93 94 HIS A O 1
ATOM 746 N N . TYR A 1 95 ? -1.706 16.844 4.941 1 95.5 95 TYR A N 1
ATOM 747 C CA . TYR A 1 95 ? -1.395 15.617 4.215 1 95.5 95 TYR A CA 1
ATOM 748 C C . TYR A 1 95 ? -2.666 14.93 3.738 1 95.5 95 TYR A C 1
ATOM 750 O O . TYR A 1 95 ? -3.365 14.281 4.527 1 95.5 95 TYR A O 1
ATOM 758 N N . HIS A 1 96 ? -2.99 15.078 2.453 1 97.06 96 HIS A N 1
ATOM 759 C CA . HIS A 1 96 ? -4.074 14.336 1.817 1 97.06 96 HIS A CA 1
ATOM 760 C C . HIS A 1 96 ? -3.547 13.094 1.114 1 97.06 96 HIS A C 1
ATOM 762 O O . HIS A 1 96 ? -2.77 13.195 0.162 1 97.06 96 HIS A O 1
ATOM 768 N N . ILE A 1 97 ? -3.928 11.891 1.637 1 98.25 97 ILE A N 1
ATOM 769 C CA . ILE A 1 97 ? -3.469 10.609 1.11 1 98.25 97 ILE A CA 1
ATOM 770 C C . ILE A 1 97 ? -4.648 9.844 0.512 1 98.25 97 ILE A C 1
ATOM 772 O O . ILE A 1 97 ? -5.246 8.992 1.176 1 98.25 97 ILE A O 1
ATOM 776 N N . PRO A 1 98 ? -4.961 10.07 -0.715 1 98.56 98 PRO A N 1
ATOM 777 C CA . PRO A 1 98 ? -6.113 9.406 -1.329 1 98.56 98 PRO A CA 1
ATOM 778 C C . PRO A 1 98 ? -5.789 7.992 -1.813 1 98.56 98 PRO A C 1
ATOM 780 O O . PRO A 1 98 ? -4.617 7.633 -1.938 1 98.56 98 PRO A O 1
ATOM 783 N N . LEU A 1 99 ? -6.844 7.246 -1.984 1 98.75 99 LEU A N 1
ATOM 784 C CA . LEU A 1 99 ? -6.789 5.887 -2.516 1 98.75 99 LEU A CA 1
ATOM 785 C C . LEU A 1 99 ? -7.707 5.742 -3.725 1 98.75 99 LEU A C 1
ATOM 787 O O . LEU A 1 99 ? -8.93 5.84 -3.598 1 98.75 99 LEU A O 1
ATOM 791 N N . LEU A 1 100 ? -7.148 5.621 -4.945 1 98.69 100 LEU A N 1
ATOM 792 C CA . LEU A 1 100 ? -7.895 5.207 -6.129 1 98.69 100 LEU A CA 1
ATOM 793 C C . LEU A 1 100 ? -7.918 3.686 -6.246 1 98.69 100 LEU A C 1
ATOM 795 O O . LEU A 1 100 ? -6.883 3.057 -6.465 1 98.69 100 LEU A O 1
ATOM 799 N N . LEU A 1 101 ? -9.094 3.146 -6.176 1 98.44 101 LEU A N 1
ATOM 800 C CA . LEU A 1 101 ? -9.227 1.729 -5.863 1 98.44 101 LEU A CA 1
ATOM 801 C C . LEU A 1 101 ? -9.922 0.982 -6.996 1 98.44 101 LEU A C 1
ATOM 803 O O . LEU A 1 101 ? -10.914 1.467 -7.547 1 98.44 101 LEU A O 1
ATOM 807 N N . THR A 1 102 ? -9.398 -0.152 -7.422 1 97.38 102 THR A N 1
ATOM 808 C CA . THR A 1 102 ? -10.094 -1.205 -8.156 1 97.38 102 THR A CA 1
ATOM 809 C C . THR A 1 102 ? -9.984 -2.537 -7.418 1 97.38 102 THR A C 1
ATOM 811 O O . THR A 1 102 ? -9.297 -2.637 -6.402 1 97.38 102 THR A O 1
ATOM 814 N N . ALA A 1 103 ? -10.688 -3.559 -7.914 1 96.06 103 ALA A N 1
ATOM 815 C CA . ALA A 1 103 ? -10.688 -4.863 -7.262 1 96.06 103 ALA A CA 1
ATOM 816 C C . ALA A 1 103 ? -9.297 -5.492 -7.297 1 96.06 103 ALA A C 1
ATOM 818 O O . ALA A 1 103 ? -8.953 -6.305 -6.434 1 96.06 103 ALA A O 1
ATOM 819 N N . ASN A 1 104 ? -8.438 -5.047 -8.344 1 97.38 104 ASN A N 1
ATOM 820 C CA . ASN A 1 104 ? -7.16 -5.727 -8.523 1 97.38 104 ASN A CA 1
ATOM 821 C C . ASN A 1 104 ? -6.004 -4.73 -8.609 1 97.38 104 ASN A C 1
ATOM 823 O O . ASN A 1 104 ? -4.945 -5.051 -9.148 1 97.38 104 ASN A O 1
ATOM 827 N N . GLY A 1 105 ? -6.211 -3.529 -8.125 1 98.44 105 GLY A N 1
ATOM 828 C CA . GLY A 1 105 ? -5.168 -2.52 -8.133 1 98.44 105 GLY A CA 1
ATOM 829 C C . GLY A 1 105 ? -5.535 -1.274 -7.348 1 98.44 105 GLY A C 1
ATOM 830 O O . GLY A 1 105 ? -6.711 -1.053 -7.043 1 98.44 105 GLY A O 1
ATOM 831 N N . TYR A 1 106 ? -4.52 -0.529 -7 1 98.88 106 TYR A N 1
ATOM 832 C CA . TYR A 1 106 ? -4.793 0.764 -6.383 1 98.88 106 TYR A CA 1
ATOM 833 C C . TYR A 1 106 ? -3.621 1.719 -6.578 1 98.88 106 TYR A C 1
ATOM 835 O O . TYR A 1 106 ? -2.512 1.293 -6.906 1 98.88 106 TYR A O 1
ATOM 843 N N . THR A 1 107 ? -3.955 3.021 -6.488 1 98.69 107 THR A N 1
ATOM 844 C CA . THR A 1 107 ? -3.012 4.129 -6.57 1 98.69 107 THR A CA 1
ATOM 845 C C . THR A 1 107 ? -3.166 5.066 -5.379 1 98.69 107 THR A C 1
ATOM 847 O O . THR A 1 107 ? -4.285 5.32 -4.922 1 98.69 107 THR A O 1
ATOM 850 N N . THR A 1 108 ? -2.078 5.457 -4.84 1 98.81 108 THR A N 1
ATOM 851 C CA . THR A 1 108 ? -2.066 6.512 -3.83 1 98.81 108 THR A CA 1
ATOM 852 C C . THR A 1 108 ? -1.001 7.555 -4.148 1 98.81 108 THR A C 1
ATOM 854 O O . THR A 1 108 ? -0.065 7.285 -4.906 1 98.81 108 THR A O 1
ATOM 857 N N . TYR A 1 109 ? -1.179 8.734 -3.656 1 98.19 109 TYR A N 1
ATOM 858 C CA . TYR A 1 109 ? -0.259 9.859 -3.805 1 98.19 109 TYR A CA 1
ATOM 859 C C . TYR A 1 109 ? -0.501 10.906 -2.727 1 98.19 109 TYR A C 1
ATOM 861 O O . TYR A 1 109 ? -1.488 10.836 -1.991 1 98.19 109 TYR A O 1
ATOM 869 N N . ARG A 1 110 ? 0.433 11.781 -2.617 1 97.19 110 ARG A N 1
ATOM 870 C CA . ARG A 1 110 ? 0.2 12.93 -1.75 1 97.19 110 ARG A CA 1
ATOM 871 C C . ARG A 1 110 ? -0.592 14.008 -2.477 1 97.19 110 ARG A C 1
ATOM 873 O O . ARG A 1 110 ? -0.082 14.648 -3.4 1 97.19 110 ARG A O 1
ATOM 880 N N . GLY A 1 111 ? -1.833 14.133 -2.018 1 92.19 111 GLY A N 1
ATOM 881 C CA . GLY A 1 111 ? -2.684 15.156 -2.602 1 92.19 111 GLY A CA 1
ATOM 882 C C . GLY A 1 111 ? -2.621 16.469 -1.858 1 92.19 111 GLY A C 1
ATOM 883 O O . GLY A 1 111 ? -1.93 16.594 -0.845 1 92.19 111 GLY A O 1
ATOM 884 N N . SER A 1 112 ? -3.201 17.562 -2.518 1 83.5 112 SER A N 1
ATOM 885 C CA . SER A 1 112 ? -3.25 18.891 -1.917 1 83.5 112 SER A CA 1
ATOM 886 C C . SER A 1 112 ? -4.508 19.078 -1.074 1 83.5 112 SER A C 1
ATOM 888 O O . SER A 1 112 ? -5.516 18.406 -1.304 1 83.5 112 SER A O 1
ATOM 890 N N . MET B 1 1 ? 3.174 -20.453 -11.969 1 78.75 1 MET B N 1
ATOM 891 C CA . MET B 1 1 ? 2.996 -20.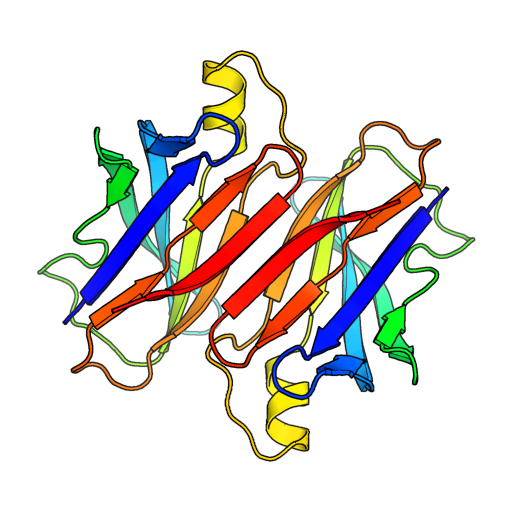594 -10.523 1 78.75 1 MET B CA 1
ATOM 892 C C . MET B 1 1 ? 4.031 -19.766 -9.766 1 78.75 1 MET B C 1
ATOM 894 O O . MET B 1 1 ? 5.188 -19.672 -10.188 1 78.75 1 MET B O 1
ATOM 898 N N . GLY B 1 2 ? 3.598 -18.719 -9.109 1 91.06 2 GLY B N 1
ATOM 899 C CA . GLY B 1 2 ? 4.602 -17.969 -8.367 1 91.06 2 GLY B CA 1
ATOM 900 C C . GLY B 1 2 ? 4.188 -16.547 -8.062 1 91.06 2 GLY B C 1
ATOM 901 O O . GLY B 1 2 ? 3.08 -16.125 -8.414 1 91.06 2 GLY B O 1
ATOM 902 N N . ILE B 1 3 ? 5.023 -16.047 -7.332 1 95.38 3 ILE B N 1
ATOM 903 C CA . ILE B 1 3 ? 4.859 -14.633 -7.004 1 95.38 3 ILE B CA 1
ATOM 904 C C . ILE B 1 3 ? 6.078 -13.852 -7.48 1 95.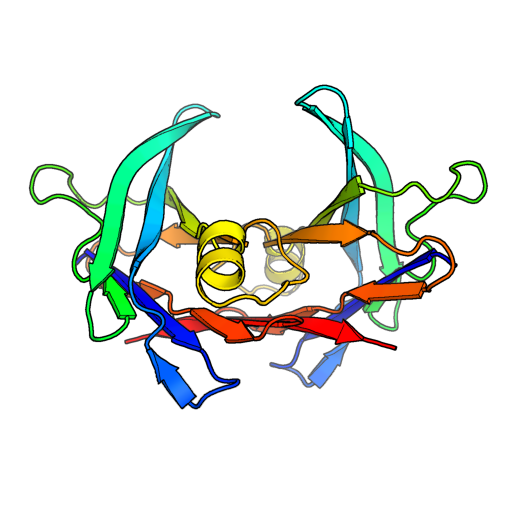38 3 ILE B C 1
ATOM 906 O O . ILE B 1 3 ? 7.219 -14.25 -7.23 1 95.38 3 ILE B O 1
ATOM 910 N N . SER B 1 4 ? 5.832 -12.789 -8.211 1 96.44 4 SER B N 1
ATOM 911 C CA . SER B 1 4 ? 6.902 -11.938 -8.711 1 96.44 4 SER B CA 1
ATOM 912 C C . SER B 1 4 ? 6.527 -10.461 -8.602 1 96.44 4 SER B C 1
ATOM 914 O O . SER B 1 4 ? 5.363 -10.125 -8.367 1 96.44 4 SER B O 1
ATOM 916 N N . THR B 1 5 ? 7.543 -9.633 -8.68 1 98.12 5 THR B N 1
ATOM 917 C CA . THR B 1 5 ? 7.301 -8.195 -8.672 1 98.12 5 THR B CA 1
ATOM 918 C C . THR B 1 5 ? 8.312 -7.473 -9.555 1 98.12 5 THR B C 1
ATOM 920 O O . THR B 1 5 ? 9.328 -8.055 -9.945 1 98.12 5 THR B O 1
ATOM 923 N N . HIS B 1 6 ? 7.895 -6.305 -9.906 1 97.94 6 HIS B N 1
ATOM 924 C CA . HIS B 1 6 ? 8.688 -5.336 -10.656 1 97.94 6 HIS B CA 1
ATOM 925 C C . HIS B 1 6 ? 8.461 -3.922 -10.141 1 97.94 6 HIS B C 1
ATOM 927 O O . HIS B 1 6 ? 7.32 -3.506 -9.93 1 97.94 6 HIS B O 1
ATOM 933 N N . ILE B 1 7 ? 9.633 -3.26 -9.859 1 98.69 7 ILE B N 1
ATOM 934 C CA . ILE B 1 7 ? 9.516 -1.87 -9.438 1 98.69 7 ILE B CA 1
ATOM 935 C C . ILE B 1 7 ? 10.023 -0.947 -10.539 1 98.69 7 ILE B C 1
ATOM 937 O O . ILE B 1 7 ? 11.18 -1.055 -10.969 1 98.69 7 ILE B O 1
ATOM 941 N N . LEU B 1 8 ? 9.227 -0.134 -11.055 1 98.62 8 LEU B N 1
ATOM 942 C CA . LEU B 1 8 ? 9.594 0.932 -11.984 1 98.62 8 LEU B CA 1
ATOM 943 C C . LEU B 1 8 ? 9.531 2.293 -11.297 1 98.62 8 LEU B C 1
ATOM 945 O O . LEU B 1 8 ? 8.508 2.654 -10.719 1 98.62 8 LEU B O 1
ATOM 949 N N . ASP B 1 9 ? 10.625 3.023 -11.305 1 97.94 9 ASP B N 1
ATOM 950 C CA . ASP B 1 9 ? 10.602 4.426 -10.898 1 97.94 9 ASP B CA 1
ATOM 951 C C . ASP B 1 9 ? 10.117 5.316 -12.047 1 97.94 9 ASP B C 1
ATOM 953 O O . ASP B 1 9 ? 10.883 5.633 -12.961 1 97.94 9 ASP B O 1
ATOM 957 N N . THR B 1 10 ? 8.953 5.727 -11.93 1 96.94 10 THR B N 1
ATOM 958 C CA . THR B 1 10 ? 8.328 6.418 -13.055 1 96.94 10 THR B CA 1
ATOM 959 C C . THR B 1 10 ? 8.781 7.875 -13.109 1 96.94 10 THR B C 1
ATOM 961 O O . THR B 1 10 ? 8.594 8.555 -14.117 1 96.94 10 THR B O 1
ATOM 964 N N . THR B 1 11 ? 9.391 8.398 -12.039 1 94.69 11 THR B N 1
ATOM 965 C CA . THR B 1 11 ? 9.961 9.742 -12.055 1 94.69 11 THR B CA 1
ATOM 966 C C . THR B 1 11 ? 11.07 9.844 -13.094 1 94.69 11 THR B C 1
ATOM 968 O O . THR B 1 11 ? 11.156 10.844 -13.82 1 94.69 11 THR B O 1
ATOM 971 N N . ILE B 1 12 ? 11.836 8.844 -13.188 1 94.62 12 ILE B N 1
ATOM 972 C CA . ILE B 1 12 ? 12.969 8.891 -14.102 1 94.62 12 ILE B CA 1
ATOM 973 C C . ILE B 1 12 ? 12.742 7.918 -15.258 1 94.62 12 ILE B C 1
ATOM 975 O O . ILE B 1 12 ? 13.555 7.836 -16.188 1 94.62 12 ILE B O 1
ATOM 979 N N . GLY B 1 13 ? 11.695 7.164 -15.273 1 96.19 13 GLY B N 1
ATOM 980 C CA . GLY B 1 13 ? 11.344 6.234 -16.328 1 96.19 13 GLY B CA 1
ATOM 981 C C . GLY B 1 13 ? 12.258 5.031 -16.406 1 96.19 13 GLY B C 1
ATOM 982 O O . GLY B 1 13 ? 12.555 4.531 -17.484 1 96.19 13 GLY B O 1
ATOM 983 N N . ARG B 1 14 ? 12.773 4.625 -15.297 1 97.69 14 ARG B N 1
ATOM 984 C CA . ARG B 1 14 ? 13.719 3.512 -15.258 1 97.69 14 ARG B CA 1
ATOM 985 C C . ARG B 1 14 ? 13.344 2.514 -14.172 1 97.69 14 ARG B C 1
ATOM 987 O O . ARG B 1 14 ? 12.695 2.873 -13.188 1 97.69 14 ARG B O 1
ATOM 994 N N . PRO B 1 15 ? 13.789 1.173 -14.305 1 98.12 15 PRO B N 1
ATOM 995 C CA . PRO B 1 15 ? 13.602 0.211 -13.219 1 98.12 15 PRO B CA 1
ATOM 996 C C . PRO B 1 15 ? 14.305 0.635 -11.93 1 98.12 15 PRO B C 1
ATOM 998 O O . PRO B 1 15 ? 15.367 1.252 -11.977 1 98.12 15 PRO B O 1
ATOM 1001 N N . ALA B 1 16 ? 13.688 0.451 -10.828 1 98.19 16 ALA B N 1
ATOM 1002 C CA . ALA B 1 16 ? 14.344 0.655 -9.547 1 98.19 16 ALA B CA 1
ATOM 1003 C C . ALA B 1 16 ? 15.219 -0.54 -9.18 1 98.19 16 ALA B C 1
ATOM 1005 O O . ALA B 1 16 ? 14.719 -1.574 -8.734 1 98.19 16 ALA B O 1
ATOM 1006 N N . THR B 1 17 ? 16.484 -0.399 -9.312 1 97.12 17 THR B N 1
ATOM 1007 C CA . THR B 1 17 ? 17.469 -1.445 -9.039 1 97.12 17 THR B CA 1
ATOM 1008 C C . THR B 1 17 ? 17.938 -1.387 -7.586 1 97.12 17 THR B C 1
ATOM 1010 O O . THR B 1 17 ? 18.141 -0.302 -7.035 1 97.12 17 THR B O 1
ATOM 1013 N N . GLY B 1 18 ? 18.047 -2.518 -6.961 1 97.12 18 GLY B N 1
ATOM 1014 C CA . GLY B 1 18 ? 18.703 -2.578 -5.66 1 97.12 18 GLY B CA 1
ATOM 1015 C C . GLY B 1 18 ? 17.75 -2.361 -4.504 1 97.12 18 GLY B C 1
ATOM 1016 O O . GLY B 1 18 ? 18.172 -2.043 -3.393 1 97.12 18 GLY B O 1
ATOM 1017 N N . VAL B 1 19 ? 16.5 -2.461 -4.758 1 98.25 19 VAL B N 1
ATOM 1018 C CA . VAL B 1 19 ? 15.516 -2.334 -3.688 1 98.25 19 VAL B CA 1
ATOM 1019 C C . VAL B 1 19 ? 15.383 -3.664 -2.949 1 98.25 19 VAL B C 1
ATOM 1021 O O . VAL B 1 19 ? 15.148 -4.703 -3.568 1 98.25 19 VAL B O 1
ATOM 1024 N N . SER B 1 20 ? 15.547 -3.668 -1.627 1 98.38 20 SER B N 1
ATOM 1025 C CA . SER B 1 20 ? 15.289 -4.859 -0.825 1 98.38 20 SER B CA 1
ATOM 1026 C C . SER B 1 20 ? 13.805 -5.184 -0.778 1 98.38 20 SER B C 1
ATOM 1028 O O . SER B 1 20 ? 12.977 -4.309 -0.505 1 98.38 20 SER B O 1
ATOM 1030 N N . VAL B 1 21 ? 13.445 -6.438 -1.062 1 98.56 21 VAL B N 1
ATOM 1031 C CA . VAL B 1 21 ? 12.07 -6.914 -1.121 1 98.56 21 VAL B CA 1
ATOM 1032 C C . VAL B 1 21 ? 11.922 -8.172 -0.265 1 98.56 21 VAL B C 1
ATOM 1034 O O . VAL B 1 21 ? 12.711 -9.102 -0.378 1 98.56 21 VAL B O 1
ATOM 1037 N N . THR B 1 22 ? 10.922 -8.188 0.642 1 98.31 22 THR B N 1
ATOM 1038 C CA . THR B 1 22 ? 10.648 -9.344 1.48 1 98.31 22 THR B CA 1
ATOM 1039 C C . THR B 1 22 ? 9.227 -9.852 1.252 1 98.31 22 THR B C 1
ATOM 1041 O O . THR B 1 22 ? 8.273 -9.078 1.285 1 98.31 22 THR B O 1
ATOM 1044 N N . LEU B 1 23 ? 9.094 -11.125 0.971 1 97.56 23 LEU B N 1
ATOM 1045 C CA . LEU B 1 23 ? 7.805 -11.797 0.91 1 97.56 23 LEU B CA 1
ATOM 1046 C C . LEU B 1 23 ? 7.492 -12.492 2.229 1 97.56 23 LEU B C 1
ATOM 1048 O O . LEU B 1 23 ? 8.344 -13.18 2.789 1 97.56 23 LEU B O 1
ATOM 1052 N N . SER B 1 24 ? 6.305 -12.227 2.713 1 97.38 24 SER B N 1
ATOM 1053 C CA . SER B 1 24 ? 5.824 -12.898 3.916 1 97.38 24 SER B CA 1
ATOM 1054 C C . SER B 1 24 ? 4.453 -13.523 3.689 1 97.38 24 SER B C 1
ATOM 1056 O O . SER B 1 24 ? 3.74 -13.148 2.756 1 97.38 24 SER B O 1
ATOM 1058 N N . ARG B 1 25 ? 4.172 -14.484 4.527 1 96.38 25 ARG B N 1
ATOM 1059 C CA . ARG B 1 25 ? 2.857 -15.125 4.512 1 96.38 25 ARG B CA 1
ATOM 1060 C C . ARG B 1 25 ? 2.236 -15.125 5.906 1 96.38 25 ARG B C 1
ATOM 1062 O O . ARG B 1 25 ? 2.932 -15.344 6.902 1 96.38 25 ARG B O 1
ATOM 1069 N N . MET B 1 26 ? 0.947 -14.852 5.898 1 96.94 26 MET B N 1
ATOM 1070 C CA . MET B 1 26 ? 0.207 -14.906 7.156 1 96.94 26 MET B CA 1
ATOM 1071 C C . MET B 1 26 ? -0.091 -16.344 7.547 1 96.94 26 MET B C 1
ATOM 1073 O O . MET B 1 26 ? -0.608 -17.125 6.738 1 96.94 26 MET B O 1
ATOM 1077 N N . SER B 1 27 ? 0.297 -16.75 8.734 1 92.62 27 SER B N 1
ATOM 1078 C CA . SER B 1 27 ? -0.009 -18.062 9.32 1 92.62 27 SER B CA 1
ATOM 1079 C C . SER B 1 27 ? -0.249 -17.953 10.82 1 92.62 27 SER B C 1
ATOM 1081 O O . SER B 1 27 ? 0.548 -17.359 11.539 1 92.62 27 SER B O 1
ATOM 1083 N N . ASP B 1 28 ? -1.38 -18.484 11.289 1 93.56 28 ASP B N 1
ATOM 1084 C CA . ASP B 1 28 ? -1.746 -18.516 12.695 1 93.56 28 ASP B CA 1
ATOM 1085 C C . ASP B 1 28 ? -1.693 -17.125 13.312 1 93.56 28 ASP B C 1
ATOM 1087 O O . ASP B 1 28 ? -1.069 -16.922 14.359 1 93.56 28 ASP B O 1
ATOM 1091 N N . GLY B 1 29 ? -2.055 -16.156 12.602 1 93.12 29 GLY B N 1
ATOM 1092 C CA . GLY B 1 29 ? -2.221 -14.805 13.117 1 93.12 29 GLY B CA 1
ATOM 1093 C C . GLY B 1 29 ? -0.94 -13.992 13.094 1 93.12 29 GLY B C 1
ATOM 1094 O O . GLY B 1 29 ? -0.888 -12.891 13.641 1 93.12 29 GLY B O 1
ATOM 1095 N N . ALA B 1 30 ? 0.088 -14.57 12.445 1 96.62 30 ALA B N 1
ATOM 1096 C CA . ALA B 1 30 ? 1.368 -13.867 12.406 1 96.62 30 ALA B CA 1
ATOM 1097 C C . ALA B 1 30 ? 1.979 -13.914 11.008 1 96.62 30 ALA B C 1
ATOM 1099 O O . ALA B 1 30 ? 1.73 -14.852 10.242 1 96.62 30 ALA B O 1
ATOM 1100 N N . TRP B 1 31 ? 2.635 -12.82 10.727 1 97.5 31 TRP B N 1
ATOM 1101 C CA . TRP B 1 31 ? 3.385 -12.789 9.469 1 97.5 31 TRP B CA 1
ATOM 1102 C C . TRP B 1 31 ? 4.684 -13.578 9.594 1 97.5 31 TRP B C 1
ATOM 1104 O O . TRP B 1 31 ? 5.434 -13.406 10.555 1 97.5 31 TRP B O 1
ATOM 1114 N N . HIS B 1 32 ? 4.914 -14.438 8.609 1 95.56 32 HIS B N 1
ATOM 1115 C CA . HIS B 1 32 ? 6.156 -15.203 8.531 1 95.56 32 HIS B CA 1
ATOM 1116 C C . HIS B 1 32 ? 6.914 -14.891 7.246 1 95.56 32 HIS B C 1
ATOM 1118 O O . HIS B 1 32 ? 6.387 -15.07 6.145 1 95.56 32 HIS B O 1
ATOM 1124 N N . SER B 1 33 ? 8.172 -14.492 7.457 1 96 33 SER B N 1
ATOM 1125 C CA . SER B 1 33 ? 9 -14.188 6.297 1 96 33 SER B CA 1
ATOM 1126 C C . SER B 1 33 ? 9.359 -15.453 5.527 1 96 33 SER B C 1
ATOM 1128 O O . SER B 1 33 ? 9.766 -16.453 6.121 1 96 33 SER B O 1
ATOM 1130 N N . ILE B 1 34 ? 9.188 -15.438 4.234 1 94.38 34 ILE B N 1
ATOM 1131 C CA . ILE B 1 34 ? 9.469 -16.562 3.361 1 94.38 34 ILE B CA 1
ATOM 1132 C C . ILE B 1 34 ? 10.797 -16.344 2.641 1 94.38 34 ILE B C 1
ATOM 1134 O O . ILE B 1 34 ? 11.609 -17.266 2.533 1 94.38 34 ILE B O 1
ATOM 1138 N N . ALA B 1 35 ? 10.984 -15.164 2.105 1 94.25 35 ALA B N 1
ATOM 1139 C CA . ALA B 1 35 ? 12.172 -14.852 1.31 1 94.25 35 ALA B CA 1
ATOM 1140 C C . ALA B 1 35 ? 12.453 -13.352 1.306 1 94.25 35 ALA B C 1
ATOM 1142 O O . ALA B 1 35 ? 11.523 -12.547 1.411 1 94.25 35 ALA B O 1
ATOM 1143 N N . THR B 1 36 ? 13.656 -13.016 1.268 1 96.88 36 THR B N 1
ATOM 1144 C CA . THR B 1 36 ? 14.125 -11.656 1.025 1 96.88 36 THR B CA 1
ATOM 1145 C C . THR B 1 36 ? 15.102 -11.617 -0.147 1 96.88 36 THR B C 1
ATOM 1147 O O . THR B 1 36 ? 15.992 -12.469 -0.245 1 96.88 36 THR B O 1
ATOM 1150 N N . THR B 1 37 ? 14.852 -10.75 -1.028 1 96.88 37 THR B N 1
ATOM 1151 C CA . THR B 1 37 ? 15.734 -10.578 -2.178 1 96.88 37 THR B CA 1
ATOM 1152 C C . THR B 1 37 ? 15.891 -9.102 -2.533 1 96.88 37 THR B C 1
ATOM 1154 O O . THR B 1 37 ? 15.539 -8.227 -1.737 1 96.88 37 THR B O 1
ATOM 1157 N N . VAL B 1 38 ? 16.578 -8.82 -3.688 1 97.69 38 VAL B N 1
ATOM 1158 C CA . VAL B 1 38 ? 16.828 -7.465 -4.176 1 97.69 38 VAL B CA 1
ATOM 1159 C C . VAL B 1 38 ? 16.484 -7.383 -5.66 1 97.69 38 VAL B C 1
ATOM 1161 O O . VAL B 1 38 ? 16.734 -8.328 -6.414 1 97.69 38 VAL B O 1
ATOM 1164 N N . THR B 1 39 ? 15.852 -6.25 -6.02 1 98.19 39 THR B N 1
ATOM 1165 C CA . THR B 1 39 ? 15.531 -6.105 -7.434 1 98.19 39 THR B CA 1
ATOM 1166 C C . THR B 1 39 ? 16.812 -6.078 -8.273 1 98.19 39 THR B C 1
ATOM 1168 O O . THR B 1 39 ? 17.812 -5.488 -7.875 1 98.19 39 THR B O 1
ATOM 1171 N N . ASP B 1 40 ? 16.75 -6.703 -9.422 1 98.12 40 ASP B N 1
ATOM 1172 C CA . ASP B 1 40 ? 17.891 -6.75 -10.328 1 98.12 40 ASP B CA 1
ATOM 1173 C C . ASP B 1 40 ? 17.953 -5.5 -11.203 1 98.12 40 ASP B C 1
ATOM 1175 O O . ASP B 1 40 ? 17.297 -4.5 -10.914 1 98.12 40 ASP B O 1
ATOM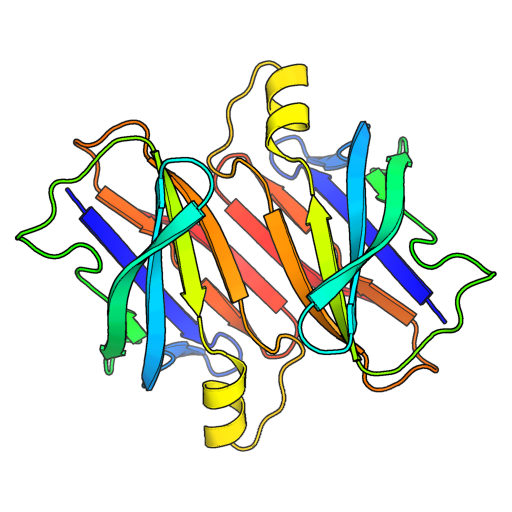 1179 N N . SER B 1 41 ? 18.797 -5.531 -12.234 1 97.56 41 SER B N 1
ATOM 1180 C CA . SER B 1 41 ? 19.016 -4.359 -13.078 1 97.56 41 SER B CA 1
ATOM 1181 C C . SER B 1 41 ? 17.766 -3.98 -13.852 1 97.56 41 SER B C 1
ATOM 1183 O O . SER B 1 41 ? 17.656 -2.861 -14.359 1 97.56 41 SER B O 1
ATOM 1185 N N . ASP B 1 42 ? 16.797 -4.922 -13.969 1 97.75 42 ASP B N 1
ATOM 1186 C CA . ASP B 1 42 ? 15.523 -4.645 -14.609 1 97.75 42 ASP B CA 1
ATOM 1187 C C . ASP B 1 42 ? 14.461 -4.277 -13.57 1 97.75 42 ASP B C 1
ATOM 1189 O O . ASP B 1 42 ? 13.266 -4.215 -13.891 1 97.75 42 ASP B O 1
ATOM 1193 N N . GLY B 1 43 ? 14.859 -4.109 -12.352 1 98.19 43 GLY B N 1
ATOM 1194 C CA . GLY B 1 43 ? 13.922 -3.785 -11.281 1 98.19 43 GLY B CA 1
ATOM 1195 C C . GLY B 1 43 ? 13.039 -4.953 -10.891 1 98.19 43 GLY B C 1
ATOM 1196 O O . GLY B 1 43 ? 11.938 -4.762 -10.367 1 98.19 43 GLY B O 1
ATOM 1197 N N . ARG B 1 44 ? 13.523 -6.195 -11.164 1 98.19 44 ARG B N 1
ATOM 1198 C CA . ARG B 1 44 ? 12.648 -7.355 -11.008 1 98.19 44 ARG B CA 1
ATOM 1199 C C . ARG B 1 44 ? 13.125 -8.258 -9.875 1 98.19 44 ARG B C 1
ATOM 1201 O O . ARG B 1 44 ? 14.328 -8.352 -9.617 1 98.19 44 ARG B O 1
ATOM 1208 N N . CYS B 1 45 ? 12.172 -8.789 -9.148 1 96.5 45 CYS B N 1
ATOM 1209 C CA . CYS B 1 45 ? 12.297 -10.023 -8.375 1 96.5 45 CYS B CA 1
ATOM 1210 C C . CYS B 1 45 ? 11.461 -11.141 -8.992 1 96.5 45 CYS B C 1
ATOM 1212 O O . CYS B 1 45 ? 10.242 -11.172 -8.82 1 96.5 45 CYS B O 1
ATOM 1214 N N . LYS B 1 46 ? 12.039 -12.023 -9.656 1 91.44 46 LYS B N 1
ATOM 1215 C CA . LYS B 1 46 ? 11.359 -12.977 -10.523 1 91.44 46 LYS B CA 1
ATOM 1216 C C . LYS B 1 46 ? 10.727 -14.102 -9.703 1 91.44 46 LYS B C 1
ATOM 1218 O O . LYS B 1 46 ? 9.695 -14.656 -10.094 1 91.44 46 LYS B O 1
ATOM 1223 N N . ASP B 1 47 ? 11.352 -14.555 -8.773 1 87.94 47 ASP B N 1
ATOM 1224 C CA . ASP B 1 47 ? 10.828 -15.656 -7.973 1 87.94 47 ASP B CA 1
ATOM 1225 C C . ASP B 1 47 ? 10.938 -15.352 -6.48 1 87.94 47 ASP B C 1
ATOM 1227 O O . ASP B 1 47 ? 11.938 -15.68 -5.844 1 87.94 47 ASP B O 1
ATOM 1231 N N . LEU B 1 48 ? 9.773 -14.852 -6.004 1 93.69 48 LEU B N 1
ATOM 1232 C CA . LEU B 1 48 ? 9.797 -14.523 -4.582 1 93.69 48 LEU B CA 1
ATOM 1233 C C . LEU B 1 48 ? 9.477 -15.758 -3.738 1 93.69 48 LEU B C 1
ATOM 1235 O O . LEU B 1 48 ? 9.898 -15.844 -2.582 1 93.69 48 LEU B O 1
ATOM 1239 N N . LEU B 1 49 ? 8.75 -16.609 -4.332 1 91.25 49 LEU B N 1
ATOM 1240 C CA . LEU B 1 49 ? 8.523 -17.875 -3.654 1 91.25 49 LEU B CA 1
ATOM 1241 C C . LEU B 1 49 ? 9.656 -18.859 -3.957 1 91.25 49 LEU B C 1
ATOM 1243 O O . LEU B 1 49 ? 9.914 -19.172 -5.121 1 91.25 49 LEU B O 1
ATOM 1247 N N . PRO B 1 50 ? 10.305 -19.312 -2.939 1 84.56 50 PRO B N 1
ATOM 1248 C CA . PRO B 1 50 ? 11.344 -20.312 -3.199 1 84.56 50 PRO B CA 1
ATOM 1249 C C . PRO B 1 50 ? 10.766 -21.641 -3.682 1 84.56 50 PRO B C 1
ATOM 1251 O O . PRO B 1 50 ? 9.633 -22 -3.344 1 84.56 50 PRO B O 1
ATOM 1254 N N . PRO B 1 51 ? 11.609 -22.312 -4.488 1 79.25 51 PRO B N 1
ATOM 1255 C CA . PRO B 1 51 ? 11.164 -23.625 -4.965 1 79.25 51 PRO B CA 1
ATOM 1256 C C . PRO B 1 51 ? 10.805 -24.578 -3.824 1 79.25 51 PRO B C 1
ATOM 1258 O O . PRO B 1 51 ? 10.008 -25.5 -4.012 1 79.25 51 PRO B O 1
ATOM 1261 N N . THR B 1 52 ? 11.352 -24.344 -2.713 1 79.12 52 THR B N 1
ATOM 1262 C CA . THR B 1 52 ? 11.148 -25.234 -1.578 1 79.12 52 THR B CA 1
ATOM 1263 C C . THR B 1 52 ? 9.836 -24.922 -0.868 1 79.12 52 THR B C 1
ATOM 1265 O O . THR B 1 52 ? 9.352 -25.719 -0.058 1 79.12 52 THR B O 1
ATOM 1268 N N . GLU B 1 53 ? 9.344 -23.797 -1.199 1 77.25 53 GLU B N 1
ATOM 1269 C CA . GLU B 1 53 ? 8.086 -23.391 -0.576 1 77.25 53 GLU B CA 1
ATOM 1270 C C . GLU B 1 53 ? 6.914 -23.547 -1.544 1 77.25 53 GLU B C 1
ATOM 1272 O O . GLU B 1 53 ? 6.883 -22.906 -2.596 1 77.25 53 GLU B O 1
ATOM 1277 N N . PRO B 1 54 ? 6.012 -24.5 -1.211 1 73.88 54 PRO B N 1
ATOM 1278 C CA . PRO B 1 54 ? 4.855 -24.656 -2.094 1 73.88 54 PRO B CA 1
ATOM 1279 C C . PRO B 1 54 ? 3.889 -23.469 -2.025 1 73.88 54 PRO B C 1
ATOM 1281 O O . PRO B 1 54 ? 3.711 -22.875 -0.959 1 73.88 54 PRO B O 1
ATOM 1284 N N . PRO B 1 55 ? 3.424 -23.172 -3.271 1 75.94 55 PRO B N 1
ATOM 1285 C CA . PRO B 1 55 ? 2.375 -22.141 -3.266 1 75.94 55 PRO B CA 1
ATOM 1286 C C . PRO B 1 55 ? 1.159 -22.547 -2.436 1 75.94 55 PRO B C 1
ATOM 1288 O O . PRO B 1 55 ? 0.732 -23.703 -2.482 1 75.94 55 PRO B O 1
ATOM 1291 N N . HIS B 1 56 ? 0.739 -21.859 -1.501 1 89.38 56 HIS B N 1
ATOM 1292 C CA . HIS B 1 56 ? -0.457 -22.047 -0.69 1 89.38 56 HIS B CA 1
ATOM 1293 C C . HIS B 1 56 ? -1.409 -20.859 -0.814 1 89.38 56 HIS B C 1
ATOM 1295 O O . HIS B 1 56 ? -0.971 -19.719 -0.979 1 89.38 56 HIS B O 1
ATOM 1301 N N . SER B 1 57 ? -2.631 -21.375 -0.836 1 94.62 57 SER B N 1
ATOM 1302 C CA . SER B 1 57 ? -3.613 -20.312 -0.719 1 94.62 57 SER B CA 1
ATOM 1303 C C . SER B 1 57 ? -3.469 -19.562 0.605 1 94.62 57 SER B C 1
ATOM 1305 O O . SER B 1 57 ? -3.09 -20.156 1.617 1 94.62 57 SER B O 1
ATOM 1307 N N . GLY B 1 58 ? -3.717 -18.25 0.586 1 95.56 58 GLY B N 1
ATOM 1308 C CA . GLY B 1 58 ? -3.609 -17.469 1.804 1 95.56 58 GLY B CA 1
ATOM 1309 C C . GLY B 1 58 ? -3.262 -16.016 1.545 1 95.56 58 GLY B C 1
ATOM 1310 O O . GLY B 1 58 ? -3.377 -15.539 0.415 1 95.56 58 GLY B O 1
ATOM 1311 N N . THR B 1 59 ? -2.947 -15.383 2.635 1 97.25 59 THR B N 1
ATOM 1312 C CA . THR B 1 59 ? -2.639 -13.961 2.576 1 97.25 59 THR B CA 1
ATOM 1313 C C . THR B 1 59 ? -1.129 -13.734 2.576 1 97.25 59 THR B C 1
ATOM 1315 O O . THR B 1 59 ? -0.414 -14.281 3.414 1 97.25 59 THR B O 1
ATOM 1318 N N . TYR B 1 60 ? -0.693 -12.961 1.592 1 97.25 60 TYR B N 1
ATOM 1319 C CA . TYR B 1 60 ? 0.722 -12.648 1.43 1 97.25 60 TYR B CA 1
ATOM 1320 C C . TYR B 1 60 ? 0.964 -11.148 1.553 1 97.25 60 TYR B C 1
ATOM 1322 O O . TYR B 1 60 ? 0.033 -10.352 1.418 1 97.25 60 TYR B O 1
ATOM 1330 N N . ARG B 1 61 ? 2.221 -10.781 1.849 1 98.62 61 ARG B N 1
ATOM 1331 C CA . ARG B 1 61 ? 2.664 -9.391 1.933 1 98.62 61 ARG B CA 1
ATOM 1332 C C . ARG B 1 61 ? 4.027 -9.211 1.276 1 98.62 61 ARG B C 1
ATOM 1334 O O . ARG B 1 61 ? 4.965 -9.969 1.558 1 98.62 61 ARG B O 1
ATOM 1341 N N . ILE B 1 62 ? 4.098 -8.312 0.348 1 98.62 62 ILE B N 1
ATOM 1342 C CA . ILE B 1 62 ? 5.398 -7.891 -0.155 1 98.62 62 ILE B CA 1
ATOM 1343 C C . ILE B 1 62 ? 5.805 -6.574 0.505 1 98.62 62 ILE B C 1
ATOM 1345 O O . ILE B 1 62 ? 5.051 -5.602 0.473 1 98.62 62 ILE B O 1
ATOM 1349 N N . HIS B 1 63 ? 6.953 -6.559 1.139 1 98.75 63 HIS B N 1
ATOM 1350 C CA . HIS B 1 63 ? 7.547 -5.375 1.748 1 98.75 63 HIS B CA 1
ATOM 1351 C C . HIS B 1 63 ? 8.656 -4.801 0.873 1 98.75 63 HIS B C 1
ATOM 1353 O O . HIS B 1 63 ? 9.594 -5.512 0.506 1 98.75 63 HIS B O 1
ATOM 1359 N N . PHE B 1 64 ? 8.539 -3.521 0.507 1 98.75 64 PHE B N 1
ATOM 1360 C CA . PHE B 1 64 ? 9.531 -2.812 -0.288 1 98.75 64 PHE B CA 1
ATOM 1361 C C . PHE B 1 64 ? 10.258 -1.772 0.557 1 98.75 64 PHE B C 1
ATOM 1363 O O . PHE B 1 64 ? 9.641 -0.837 1.068 1 98.75 64 PHE B O 1
ATOM 1370 N N . GLU B 1 65 ? 11.562 -1.863 0.651 1 98.31 65 GLU B N 1
ATOM 1371 C CA . GLU B 1 65 ? 12.359 -0.871 1.366 1 98.31 65 GLU B CA 1
ATOM 1372 C C . GLU B 1 65 ? 12.617 0.361 0.501 1 98.31 65 GLU B C 1
ATOM 1374 O O . GLU B 1 65 ? 13.742 0.589 0.054 1 98.31 65 GLU B O 1
ATOM 1379 N N . THR B 1 66 ? 11.68 1.207 0.441 1 97.69 66 THR B N 1
ATOM 1380 C CA . THR B 1 66 ? 11.734 2.33 -0.488 1 97.69 66 THR B CA 1
ATOM 1381 C C . THR B 1 66 ? 12.633 3.439 0.06 1 97.69 66 THR B C 1
ATOM 1383 O O . THR B 1 66 ? 13.258 4.176 -0.707 1 97.69 66 THR B O 1
ATOM 1386 N N . SER B 1 67 ? 12.648 3.586 1.38 1 96.56 67 SER B N 1
ATOM 1387 C CA . SER B 1 67 ? 13.469 4.648 1.961 1 96.56 67 SER B CA 1
ATOM 1388 C C . SER B 1 67 ? 14.938 4.465 1.614 1 96.56 67 SER B C 1
ATOM 1390 O O . SER B 1 67 ? 15.625 5.426 1.27 1 96.56 67 SER B O 1
ATOM 1392 N N . THR B 1 68 ? 15.414 3.244 1.724 1 95.88 68 THR B N 1
ATOM 1393 C CA . THR B 1 68 ? 16.797 2.949 1.396 1 95.88 68 THR B CA 1
ATOM 1394 C C . THR B 1 68 ? 17.094 3.291 -0.062 1 95.88 68 THR B C 1
ATOM 1396 O O . THR B 1 68 ? 18.141 3.867 -0.37 1 95.88 68 THR B O 1
ATOM 1399 N N . TYR B 1 69 ? 16.172 3.006 -0.971 1 96.5 69 TYR B N 1
ATOM 1400 C CA . TYR B 1 69 ? 16.312 3.291 -2.395 1 96.5 69 TYR B CA 1
ATOM 1401 C C . TYR B 1 69 ? 16.438 4.789 -2.641 1 96.5 69 TYR B C 1
ATOM 1403 O O . TYR B 1 69 ? 17.359 5.234 -3.328 1 96.5 69 TYR B O 1
ATOM 1411 N N . TYR B 1 70 ? 15.609 5.562 -2.07 1 95.5 70 TYR B N 1
ATOM 1412 C CA . TYR B 1 70 ? 15.625 7.004 -2.305 1 95.5 70 TYR B CA 1
ATOM 1413 C C . TYR B 1 70 ? 16.859 7.645 -1.667 1 95.5 70 TYR B C 1
ATOM 1415 O O . TYR B 1 70 ? 17.453 8.562 -2.24 1 95.5 70 TYR B O 1
ATOM 1423 N N . THR B 1 71 ? 17.219 7.121 -0.51 1 94.5 71 THR B N 1
ATOM 1424 C CA . THR B 1 71 ? 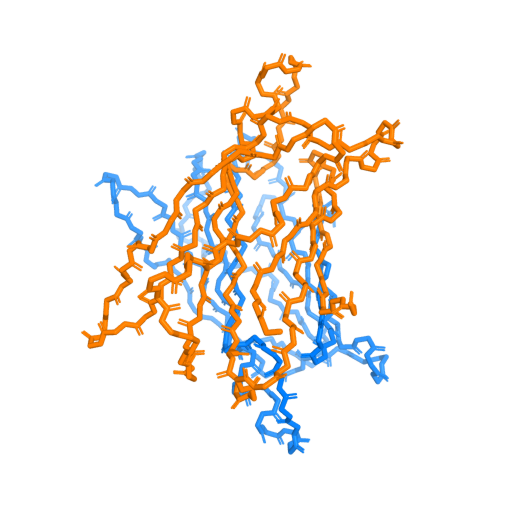18.406 7.637 0.14 1 94.5 71 THR B CA 1
ATOM 1425 C C . THR B 1 71 ? 19.641 7.41 -0.735 1 94.5 71 THR B C 1
ATOM 1427 O O . THR B 1 71 ? 20.484 8.297 -0.874 1 94.5 71 THR B O 1
ATOM 1430 N N . GLN B 1 72 ? 19.75 6.277 -1.333 1 93.38 72 GLN B N 1
ATOM 1431 C CA . GLN B 1 72 ? 20.875 5.93 -2.199 1 93.38 72 GLN B CA 1
ATOM 1432 C C . GLN B 1 72 ? 20.922 6.828 -3.432 1 93.38 72 GLN B C 1
ATOM 1434 O O . GLN B 1 72 ? 21.984 7.031 -4.023 1 93.38 72 GLN B O 1
ATOM 1439 N N . HIS B 1 73 ? 19.812 7.383 -3.762 1 92.31 73 HIS B N 1
ATOM 1440 C CA . HIS B 1 73 ? 19.719 8.242 -4.938 1 92.31 73 HIS B CA 1
ATOM 1441 C C . HIS B 1 73 ? 19.625 9.711 -4.539 1 92.31 73 HIS B C 1
ATOM 1443 O O . HIS B 1 73 ? 19.234 10.555 -5.344 1 92.31 73 HIS B O 1
ATOM 1449 N N . TYR B 1 74 ? 19.875 10.016 -3.285 1 92.94 74 TYR B N 1
ATOM 1450 C CA . TYR B 1 74 ? 19.938 11.367 -2.732 1 92.94 74 TYR B CA 1
ATOM 1451 C C . TYR B 1 74 ? 18.578 12.062 -2.848 1 92.94 74 TYR B C 1
ATOM 1453 O O . TYR B 1 74 ? 18.516 13.25 -3.182 1 92.94 74 TYR B O 1
ATOM 1461 N N . GLN B 1 75 ? 17.562 11.273 -2.752 1 93.69 75 GLN B N 1
ATOM 1462 C CA . GLN B 1 75 ? 16.188 11.766 -2.723 1 93.69 75 GLN B CA 1
ATOM 1463 C C . GLN B 1 75 ? 15.469 11.328 -1.446 1 93.69 75 GLN B C 1
ATOM 1465 O O . GLN B 1 75 ? 16.016 10.562 -0.651 1 93.69 75 GLN B O 1
ATOM 1470 N N . GLN B 1 76 ? 14.406 12 -1.232 1 93.81 76 GLN B N 1
ATOM 1471 C CA . GLN B 1 76 ? 13.539 11.641 -0.12 1 93.81 76 GLN B CA 1
ATOM 1472 C C . GLN B 1 76 ? 12.125 11.312 -0.607 1 93.81 76 GLN B C 1
ATOM 1474 O O . GLN B 1 76 ? 11.57 12.047 -1.427 1 93.81 76 GLN B O 1
ATOM 1479 N N . GLY B 1 77 ? 11.664 10.195 -0.149 1 95.44 77 GLY B N 1
ATOM 1480 C CA . GLY B 1 77 ? 10.297 9.812 -0.471 1 95.44 77 GLY B CA 1
ATOM 1481 C C . GLY B 1 77 ? 9.352 9.922 0.71 1 95.44 77 GLY B C 1
ATOM 1482 O O . GLY B 1 77 ? 9.797 10 1.859 1 95.44 77 GLY B O 1
ATOM 1483 N N . LEU B 1 78 ? 8.133 10.023 0.368 1 97.69 78 LEU B N 1
ATOM 1484 C CA . LEU B 1 78 ? 7.078 10.172 1.368 1 97.69 78 LEU B CA 1
ATOM 1485 C C . LEU B 1 78 ? 6.895 8.875 2.158 1 97.69 78 LEU B C 1
ATOM 1487 O O . LEU B 1 78 ? 6.391 8.898 3.283 1 97.69 78 LEU B O 1
ATOM 1491 N N . TYR B 1 79 ? 7.262 7.75 1.597 1 98.5 79 TYR B N 1
ATOM 1492 C CA . TYR B 1 79 ? 6.977 6.438 2.166 1 98.5 79 TYR B CA 1
ATOM 1493 C C . TYR B 1 79 ? 8.242 5.797 2.717 1 98.5 79 TYR B C 1
ATOM 1495 O O . TYR B 1 79 ? 9.141 5.426 1.955 1 98.5 79 TYR B O 1
ATOM 1503 N N . PRO B 1 80 ? 8.32 5.586 4.012 1 98.19 80 PRO B N 1
ATOM 1504 C CA . PRO B 1 80 ? 9.516 4.934 4.566 1 98.19 80 PRO B CA 1
ATOM 1505 C C . PRO B 1 80 ? 9.672 3.492 4.094 1 98.19 80 PRO B C 1
ATOM 1507 O O . PRO B 1 80 ? 10.789 2.975 4.047 1 98.19 80 PRO B O 1
ATOM 1510 N N . TYR B 1 81 ? 8.57 2.842 3.834 1 98.69 81 TYR B N 1
ATOM 1511 C CA . TYR B 1 81 ? 8.43 1.559 3.154 1 98.69 81 TYR B CA 1
ATOM 1512 C C . TYR B 1 81 ? 7.031 1.404 2.564 1 98.69 81 TYR B C 1
ATOM 1514 O O . TYR B 1 81 ? 6.137 2.201 2.855 1 98.69 81 TYR B O 1
ATOM 1522 N N . ILE B 1 82 ? 6.926 0.449 1.667 1 98.88 82 ILE B N 1
ATOM 1523 C CA . ILE B 1 82 ? 5.621 0.124 1.103 1 98.88 82 ILE B CA 1
ATOM 1524 C C . ILE B 1 82 ? 5.332 -1.365 1.287 1 98.88 82 ILE B C 1
ATOM 1526 O O . ILE B 1 82 ? 6.215 -2.203 1.08 1 98.88 82 ILE B O 1
ATOM 1530 N N . GLU B 1 83 ? 4.172 -1.675 1.748 1 98.88 83 GLU B N 1
ATOM 1531 C CA . GLU B 1 83 ? 3.725 -3.061 1.859 1 98.88 83 GLU B CA 1
ATOM 1532 C C . GLU B 1 83 ? 2.436 -3.289 1.076 1 98.88 83 GLU B C 1
ATOM 1534 O O . GLU B 1 83 ? 1.475 -2.529 1.216 1 98.88 83 GLU B O 1
ATOM 1539 N N . ILE B 1 84 ? 2.488 -4.277 0.267 1 98.88 84 ILE B N 1
ATOM 1540 C CA . ILE B 1 84 ? 1.299 -4.695 -0.466 1 98.88 84 ILE B CA 1
ATOM 1541 C C . ILE B 1 84 ? 0.82 -6.047 0.058 1 98.88 84 ILE B C 1
ATOM 1543 O O . ILE B 1 84 ? 1.524 -7.051 -0.064 1 98.88 84 ILE B O 1
ATOM 1547 N N . VAL B 1 85 ? -0.347 -6.07 0.667 1 98.81 85 VAL B N 1
ATOM 1548 C CA . VAL B 1 85 ? -0.973 -7.289 1.17 1 98.81 85 VAL B CA 1
ATOM 1549 C C . VAL B 1 85 ? -2.018 -7.785 0.171 1 98.81 85 VAL B C 1
ATOM 1551 O O . VAL B 1 85 ? -2.844 -7.008 -0.308 1 98.81 85 VAL B O 1
ATOM 1554 N N . PHE B 1 86 ? -1.973 -9.062 -0.21 1 98.06 86 PHE B N 1
ATOM 1555 C CA . PHE B 1 86 ? -2.887 -9.586 -1.217 1 98.06 86 PHE B CA 1
ATOM 1556 C C . PHE B 1 86 ? -3.213 -11.047 -0.941 1 98.06 86 PHE B C 1
ATOM 1558 O O . PHE B 1 86 ? -2.488 -11.727 -0.206 1 98.06 86 PHE B O 1
ATOM 1565 N N . GLU B 1 87 ? -4.258 -11.477 -1.561 1 97.12 87 GLU B N 1
ATOM 1566 C CA . GLU B 1 87 ? -4.727 -12.844 -1.36 1 97.12 87 GLU B CA 1
ATOM 1567 C C . GLU B 1 87 ? -4.379 -13.727 -2.559 1 97.12 87 GLU B C 1
ATOM 1569 O O . GLU B 1 87 ? -4.609 -13.344 -3.707 1 97.12 87 GLU B O 1
ATOM 1574 N N . VAL B 1 88 ? -3.795 -14.844 -2.23 1 95.56 88 VAL B N 1
ATOM 1575 C CA . VAL B 1 88 ? -3.648 -15.914 -3.215 1 95.56 88 VAL B CA 1
ATOM 1576 C C . VAL B 1 88 ? -4.758 -16.938 -3.027 1 95.56 88 VAL B C 1
ATOM 1578 O O . VAL B 1 88 ? -4.824 -17.609 -1.996 1 95.56 88 VAL B O 1
ATOM 1581 N N . ARG B 1 89 ? -5.578 -17.047 -4.051 1 94.31 89 ARG B N 1
ATOM 1582 C CA . ARG B 1 89 ? -6.707 -17.969 -3.973 1 94.31 89 ARG B CA 1
ATOM 1583 C C . ARG B 1 89 ? -6.531 -19.125 -4.938 1 94.31 89 ARG B C 1
ATOM 1585 O O . ARG B 1 89 ? -6.879 -20.266 -4.617 1 94.31 89 ARG B O 1
ATOM 1592 N N . ASN B 1 90 ? -6.039 -18.797 -6.098 1 93 90 ASN B N 1
ATOM 1593 C CA . ASN B 1 90 ? -5.73 -19.812 -7.098 1 93 90 ASN B CA 1
ATOM 1594 C C . ASN B 1 90 ? -4.23 -20.062 -7.199 1 93 90 ASN B C 1
ATOM 1596 O O . A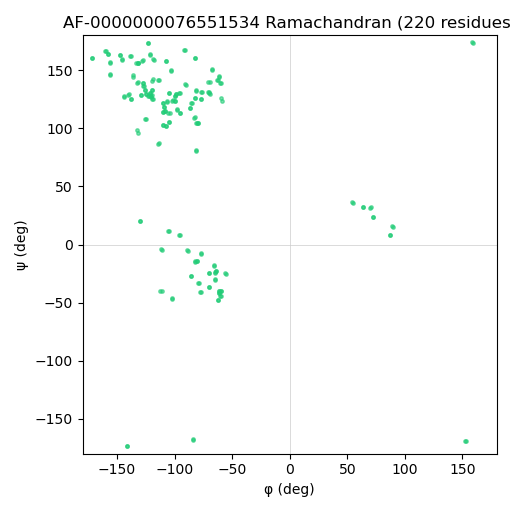SN B 1 90 ? -3.498 -19.25 -7.773 1 93 90 ASN B O 1
ATOM 1600 N N . THR B 1 91 ? -3.836 -21.172 -6.668 1 90.38 91 THR B N 1
ATOM 1601 C CA . THR B 1 91 ? -2.412 -21.453 -6.547 1 90.38 91 THR B CA 1
ATOM 1602 C C . THR B 1 91 ? -1.833 -21.891 -7.891 1 90.38 91 THR B C 1
ATOM 1604 O O . THR B 1 91 ? -0.616 -22.016 -8.039 1 90.38 91 THR B O 1
ATOM 1607 N N . GLU B 1 92 ? -2.689 -22.078 -8.836 1 89.44 92 GLU B N 1
ATOM 1608 C CA . GLU B 1 92 ? -2.223 -22.484 -10.156 1 89.44 92 GLU B CA 1
ATOM 1609 C C . GLU B 1 92 ? -1.899 -21.266 -11.023 1 89.44 92 GLU B C 1
ATOM 1611 O O . GLU B 1 92 ? -1.368 -21.422 -12.125 1 89.44 92 GLU B O 1
ATOM 1616 N N . GLN B 1 93 ? -2.178 -20.141 -10.516 1 90.81 93 GLN B N 1
ATOM 1617 C CA . GLN B 1 93 ? -1.932 -18.922 -11.273 1 90.81 93 GLN B CA 1
ATOM 1618 C C . GLN B 1 93 ? -0.675 -18.219 -10.773 1 90.81 93 GLN B C 1
ATOM 1620 O O . GLN B 1 93 ? -0.287 -18.359 -9.617 1 90.81 93 GLN B O 1
ATOM 1625 N N . HIS B 1 94 ? -0.031 -17.531 -11.703 1 93.06 94 HIS B N 1
ATOM 1626 C CA . HIS B 1 94 ? 1.066 -16.641 -11.344 1 93.06 94 HIS B CA 1
ATOM 1627 C C . HIS B 1 94 ? 0.545 -15.289 -10.859 1 93.06 94 HIS B C 1
ATOM 1629 O O . HIS B 1 94 ? -0.39 -14.734 -11.445 1 93.06 94 HIS B O 1
ATOM 1635 N N . TYR B 1 95 ? 1.062 -14.836 -9.766 1 95.5 95 TYR B N 1
ATOM 1636 C CA . TYR B 1 95 ? 0.714 -13.523 -9.234 1 95.5 95 TYR B CA 1
ATOM 1637 C C . TYR B 1 95 ? 1.859 -12.539 -9.422 1 95.5 95 TYR B C 1
ATOM 1639 O O . TYR B 1 95 ? 2.85 -12.578 -8.688 1 95.5 95 TYR B O 1
ATOM 1647 N N . HIS B 1 96 ? 1.751 -11.664 -10.43 1 97.06 96 HIS B N 1
ATOM 1648 C CA . HIS B 1 96 ? 2.676 -10.555 -10.617 1 97.06 96 HIS B CA 1
ATOM 1649 C C . HIS B 1 96 ? 2.141 -9.273 -9.992 1 97.06 96 HIS B C 1
ATOM 1651 O O . HIS B 1 96 ? 1.104 -8.75 -10.414 1 97.06 96 HIS B O 1
ATOM 1657 N N . ILE B 1 97 ? 2.814 -8.781 -8.914 1 98.25 97 ILE B N 1
ATOM 1658 C CA . ILE B 1 97 ? 2.398 -7.602 -8.172 1 98.25 97 ILE B CA 1
ATOM 1659 C C . ILE B 1 97 ? 3.428 -6.488 -8.352 1 98.25 97 ILE B C 1
ATOM 1661 O O . ILE B 1 97 ? 4.316 -6.316 -7.516 1 98.25 97 ILE B O 1
ATOM 1665 N N . PRO B 1 98 ? 3.305 -5.707 -9.367 1 98.56 98 PRO B N 1
ATOM 1666 C CA . PRO B 1 98 ? 4.289 -4.652 -9.625 1 98.56 98 PRO B CA 1
ATOM 1667 C C . PRO B 1 98 ? 4.035 -3.395 -8.797 1 98.56 98 PRO B C 1
ATOM 1669 O O . PRO B 1 98 ? 2.945 -3.223 -8.25 1 98.56 98 PRO B O 1
ATOM 1672 N N . LEU B 1 99 ? 5.082 -2.617 -8.688 1 98.75 99 LEU B N 1
ATOM 1673 C CA . LEU B 1 99 ? 5.059 -1.323 -8.008 1 98.75 99 LEU B CA 1
ATOM 1674 C C . LEU B 1 99 ? 5.57 -0.222 -8.938 1 98.75 99 LEU B C 1
ATOM 1676 O O . LEU B 1 99 ? 6.746 -0.212 -9.305 1 98.75 99 LEU B O 1
ATOM 1680 N N . LEU B 1 100 ? 4.68 0.66 -9.43 1 98.69 100 LEU B N 1
ATOM 1681 C CA . LEU B 1 100 ? 5.078 1.902 -10.078 1 98.69 100 LEU B CA 1
ATOM 1682 C C . LEU B 1 100 ? 5.273 3.016 -9.062 1 98.69 100 LEU B C 1
ATOM 1684 O O . LEU B 1 100 ? 4.32 3.445 -8.414 1 98.69 100 LEU B O 1
ATOM 1688 N N . LEU B 1 101 ? 6.477 3.494 -8.992 1 98.44 101 LEU B N 1
ATOM 1689 C CA . LEU B 1 101 ? 6.895 4.238 -7.812 1 98.44 101 LEU B CA 1
ATOM 1690 C C . LEU B 1 101 ? 7.305 5.66 -8.18 1 98.44 101 LEU B C 1
ATOM 1692 O O . LEU B 1 101 ? 7.996 5.871 -9.18 1 98.44 101 LEU B O 1
ATOM 1696 N N . THR B 1 102 ? 6.836 6.656 -7.461 1 97.44 102 THR B N 1
ATOM 1697 C CA . THR B 1 102 ? 7.41 7.996 -7.363 1 97.44 102 THR B CA 1
ATOM 1698 C C . THR B 1 102 ? 7.719 8.352 -5.914 1 97.44 102 THR B C 1
ATOM 1700 O O . THR B 1 102 ? 7.387 7.59 -5 1 97.44 102 THR B O 1
ATOM 1703 N N . ALA B 1 103 ? 8.367 9.492 -5.703 1 96.06 103 ALA B N 1
ATOM 1704 C CA . ALA B 1 103 ? 8.742 9.898 -4.352 1 96.06 103 ALA B CA 1
ATOM 1705 C C . ALA B 1 103 ? 7.508 10.164 -3.494 1 96.06 103 ALA B C 1
ATOM 1707 O O . ALA B 1 103 ? 7.559 10.039 -2.268 1 96.06 103 ALA B O 1
ATOM 1708 N N . ASN B 1 104 ? 6.328 10.5 -4.199 1 97.38 104 ASN B N 1
ATOM 1709 C CA . ASN B 1 104 ? 5.16 10.914 -3.426 1 97.38 104 ASN B CA 1
ATOM 1710 C C . ASN B 1 104 ? 3.91 10.148 -3.846 1 97.38 104 ASN B C 1
ATOM 1712 O O . ASN B 1 104 ? 2.789 10.609 -3.625 1 97.38 104 ASN B O 1
ATOM 1716 N N . GLY B 1 105 ? 4.086 9.016 -4.469 1 98.44 105 GLY B N 1
ATOM 1717 C CA . GLY B 1 105 ? 2.961 8.195 -4.887 1 98.44 105 GLY B CA 1
ATOM 1718 C C . GLY B 1 105 ? 3.377 6.84 -5.414 1 98.44 105 GLY B C 1
ATOM 1719 O O . GLY B 1 105 ? 4.543 6.629 -5.758 1 98.44 105 GLY B O 1
ATOM 1720 N N . TYR B 1 106 ? 2.424 5.938 -5.418 1 98.88 106 TYR B N 1
ATOM 1721 C CA . TYR B 1 106 ? 2.691 4.652 -6.059 1 98.88 106 TYR B CA 1
ATOM 1722 C C . TYR B 1 106 ? 1.396 3.986 -6.504 1 98.88 106 TYR B C 1
ATOM 1724 O O . TYR B 1 106 ? 0.311 4.355 -6.051 1 98.88 106 TYR B O 1
ATOM 1732 N N . THR B 1 107 ? 1.562 3.098 -7.504 1 98.69 107 THR B N 1
ATOM 1733 C CA . THR B 1 107 ? 0.492 2.279 -8.062 1 98.69 107 THR B CA 1
ATOM 1734 C C . THR B 1 107 ? 0.878 0.804 -8.055 1 98.69 107 THR B C 1
ATOM 1736 O O . THR B 1 107 ? 2.035 0.458 -8.305 1 98.69 107 THR B O 1
ATOM 1739 N N . THR B 1 108 ? -0.04 -0.004 -7.664 1 98.81 108 THR B N 1
ATOM 1740 C CA . THR B 1 108 ? 0.116 -1.448 -7.801 1 98.81 108 THR B CA 1
ATOM 1741 C C . THR B 1 108 ? -1.132 -2.07 -8.422 1 98.81 108 THR B C 1
ATOM 1743 O O . THR B 1 108 ? -2.207 -1.47 -8.398 1 98.81 108 THR B O 1
ATOM 1746 N N . TYR B 1 109 ? -0.968 -3.209 -9.023 1 98.19 109 TYR B N 1
ATOM 1747 C CA . TYR B 1 109 ? -2.035 -3.992 -9.641 1 98.19 109 TYR B CA 1
ATOM 1748 C C . TYR B 1 109 ? -1.613 -5.445 -9.812 1 98.19 109 TYR B C 1
ATOM 1750 O O . TYR B 1 109 ? -0.444 -5.789 -9.617 1 98.19 109 TYR B O 1
ATOM 1758 N N . ARG B 1 110 ? -2.572 -6.25 -10.086 1 97.19 110 ARG B N 1
ATOM 1759 C CA . ARG B 1 110 ? -2.236 -7.621 -10.453 1 97.19 110 ARG B CA 1
ATOM 1760 C C . ARG B 1 110 ? -1.876 -7.719 -11.93 1 97.19 110 ARG B C 1
ATOM 1762 O O . ARG B 1 110 ? -2.736 -7.543 -12.797 1 97.19 110 ARG B O 1
ATOM 1769 N N . GLY B 1 111 ? -0.586 -7.945 -12.125 1 92.25 111 GLY B N 1
ATOM 1770 C CA . GLY B 1 111 ? -0.119 -8.102 -13.492 1 92.25 111 GLY B CA 1
ATOM 1771 C C . GLY B 1 111 ? -0.13 -9.539 -13.969 1 92.25 111 GLY B C 1
ATOM 1772 O O . GLY B 1 111 ? -0.473 -10.445 -13.203 1 92.25 111 GLY B O 1
ATOM 1773 N N . SER B 1 112 ? 0.047 -9.742 -15.344 1 83.5 112 SER B N 1
ATOM 1774 C CA . SER B 1 112 ? 0.091 -11.07 -15.938 1 83.5 112 SER B CA 1
ATOM 1775 C C . SER B 1 112 ? 1.514 -11.617 -15.969 1 83.5 112 SER B C 1
ATOM 1777 O O . SER B 1 112 ? 2.48 -10.852 -15.953 1 83.5 112 SER B O 1
#

Foldseek 3Di:
DAEKEWEAAVVVRATQWFKKKWKWFDDPRDTDTQDIDTQHRRRMDGHRHDPVDQDDWGKMKMKTQVQVSQVVVVHAAPDRIDMDIDTDDDSVDYWYWYWHDYRYDIDTDTDD/DAEKEWEAAVVVRATQWFKKKWKWFDDPRDTDTQAIDTQHRRRMDGHNHDPVDQQDWGKMKMKTQVQVSQVVVVHAAPDRIDMDIDTDDDSVDYWYWYWHDYRYDIDTDTDD

Radius of gyration: 17.2 Å; Cα contacts (8 Å, |Δi|>4): 587; chains: 2; bounding box: 42×48×37 Å

Nearest PDB structures (foldseek):
  8uw4-assembly2_F-2  TM=9.296E-01  e=2.386E-12  Herbaspirillum seropedicae
  3cfq-assembly1_B  TM=9.240E-01  e=1.144E-10  Homo sapiens
  2g5u-assembly1_B-2  TM=9.239E-01  e=1.144E-10  Homo sapiens
  3tfb-assembly1_B-2  TM=9.218E-01  e=5.501E-10  Homo sapiens
  4mrc-assembly1_B-2  TM=9.255E-01  e=1.689E-09  Homo sapiens

Sequence (224 aa):
MGISTHILDTTIGRPATGVSVTLSRMSDGAWHSIATTVTDSDGRCKDLLPPTEPPHSGTYRIHFETSTYYTQHYQQGLYPYIEIVFEVRNTEQHYHIPLLLTANGYTTYRGSMGISTHILDTTIGRPATGVSVTLSRMSDGAWHSIATTVTDSDGRCKDLLPPTEPPHSGTYRIHFETSTYYTQHYQQGLYPYIEIVFEVRNTEQHYHIPLLLTANGYTTYRGS